Protein AF-0000000081029650 (afdb_homodimer)

Secondary structure (DSSP, 8-state):
----------S--EEGGGS------SSS-EEEEEEEEEETTEEEEEE-SHHHHHHHHHHHHHHH-TTSS-SS-S-TT----TTEEEEEEETTTTEEEEEEEEEEETTTTEEEEEETTTTEEEEEEGGGEEPPPGGGGG-----EEEE-S---SS-TTS--/----------S--EEGGGS------SSS-EEEEEEEEEETTEEEEEE-SHHHHHHHHHHHHHHH-TTSS-SS-S-TT--PPTTEEEEEE-TTT--EEEEEEEEEETTTTEEEEEETTTTEEEEEEGGGEEPPPGGGGG-----EEEE-S---SS-TTS--

Structure (mmCIF, N/CA/C/O backbone):
data_AF-0000000081029650-model_v1
#
loop_
_entity.id
_entity.type
_entity.pdbx_description
1 polymer 'Tudor domain-containing protein 1-like'
#
loop_
_atom_site.group_PDB
_atom_site.id
_atom_site.type_symbol
_atom_site.label_atom_id
_atom_site.label_alt_id
_atom_site.label_comp_id
_atom_site.label_asym_id
_atom_site.label_entity_id
_atom_site.label_seq_id
_atom_site.pdbx_PDB_ins_code
_atom_site.Cartn_x
_atom_site.Cartn_y
_atom_site.Cartn_z
_atom_site.occupancy
_atom_site.B_iso_or_equiv
_atom_site.auth_seq_id
_atom_site.auth_comp_id
_atom_site.auth_asym_id
_atom_site.auth_atom_id
_atom_site.pdbx_PDB_model_num
ATOM 1 N N . MET A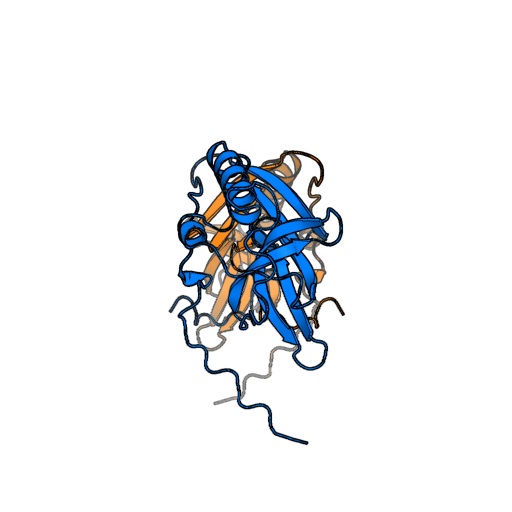 1 1 ? -1.666 12.703 43.156 1 31.84 1 MET A N 1
ATOM 2 C CA . MET A 1 1 ? -1.496 12.711 41.719 1 31.84 1 MET A CA 1
ATOM 3 C C . MET A 1 1 ? -2.848 12.734 41 1 31.84 1 MET A C 1
ATOM 5 O O . MET A 1 1 ? -3.645 11.805 41.156 1 31.84 1 MET A O 1
ATOM 9 N N . ALA A 1 2 ? -3.439 13.883 40.812 1 38.41 2 ALA A N 1
ATOM 10 C CA . ALA A 1 2 ? -4.824 14.094 40.406 1 38.41 2 ALA A CA 1
ATOM 11 C C . ALA A 1 2 ? -5.129 13.383 39.094 1 38.41 2 ALA A C 1
ATOM 13 O O . ALA A 1 2 ? -4.328 13.438 38.156 1 38.41 2 ALA A O 1
ATOM 14 N N . ALA A 1 3 ? -5.801 12.367 39 1 41.34 3 ALA A N 1
ATOM 15 C CA . ALA A 1 3 ? -6.312 11.656 37.812 1 41.34 3 ALA A CA 1
ATOM 16 C C . ALA A 1 3 ? -6.918 12.633 36.812 1 41.34 3 ALA A C 1
ATOM 18 O O . ALA A 1 3 ? -7.883 13.336 37.125 1 41.34 3 ALA A O 1
ATOM 19 N N . ALA A 1 4 ? -6.066 13.297 35.938 1 42.12 4 ALA A N 1
ATOM 20 C CA . ALA A 1 4 ? -6.617 14.25 35 1 42.12 4 ALA A CA 1
ATOM 21 C C . ALA A 1 4 ? -7.863 13.695 34.312 1 42.12 4 ALA A C 1
ATOM 23 O O . ALA A 1 4 ? -7.945 12.492 34.031 1 42.12 4 ALA A O 1
ATOM 24 N N .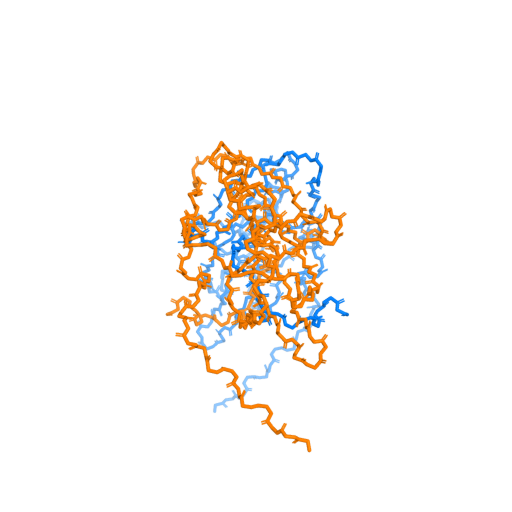 THR A 1 5 ? -9 14.125 34.562 1 44.81 5 THR A N 1
ATOM 25 C CA . THR A 1 5 ? -10.281 13.836 33.938 1 44.81 5 THR A CA 1
ATOM 26 C C . THR A 1 5 ? -10.117 13.719 32.406 1 44.81 5 THR A C 1
ATOM 28 O O . THR A 1 5 ? -9.484 14.562 31.781 1 44.81 5 THR A O 1
ATOM 31 N N . PRO A 1 6 ? -10.234 12.531 31.859 1 46.28 6 PRO A N 1
ATOM 32 C CA . PRO A 1 6 ? -10.148 12.461 30.406 1 46.28 6 PRO A CA 1
ATOM 33 C C . PRO A 1 6 ? -10.875 13.617 29.719 1 46.28 6 PRO A C 1
ATOM 35 O O . PRO A 1 6 ? -11.961 14.016 30.156 1 46.28 6 PRO A O 1
ATOM 38 N N . ALA A 1 7 ? -10.195 14.625 29.172 1 49.78 7 ALA A N 1
ATOM 39 C CA . ALA A 1 7 ? -10.836 15.75 28.484 1 49.78 7 ALA A CA 1
ATOM 40 C C . ALA A 1 7 ? -12.016 15.273 27.641 1 49.78 7 ALA A C 1
ATOM 42 O O . ALA A 1 7 ? -11.953 14.211 27.016 1 49.78 7 ALA A O 1
ATOM 43 N N . VAL A 1 8 ? -13.203 15.508 28.109 1 51.88 8 VAL A N 1
ATOM 44 C CA . VAL A 1 8 ? -14.461 15.297 27.406 1 51.88 8 VAL A CA 1
ATOM 45 C C . VAL A 1 8 ? -14.375 15.914 26 1 51.88 8 VAL A C 1
ATOM 47 O O . VAL A 1 8 ? -13.938 17.062 25.859 1 51.88 8 VAL A O 1
ATOM 50 N N . ARG A 1 9 ? -14.312 15.031 24.953 1 59.22 9 ARG A N 1
ATOM 51 C CA . ARG A 1 9 ? -14.359 15.484 23.562 1 59.22 9 ARG A CA 1
ATOM 52 C C . ARG A 1 9 ? -15.625 16.281 23.297 1 59.22 9 ARG A C 1
ATOM 54 O O . ARG A 1 9 ? -16.734 15.75 23.344 1 59.22 9 ARG A O 1
ATOM 61 N N . ASN A 1 10 ? -15.781 17.484 23.547 1 53.88 10 ASN A N 1
ATOM 62 C CA . ASN A 1 10 ? -17.016 18.234 23.359 1 53.88 10 ASN A CA 1
ATOM 63 C C . ASN A 1 10 ? -17.391 18.328 21.891 1 53.88 10 ASN A C 1
ATOM 65 O O . ASN A 1 10 ? -18.562 18.516 21.547 1 53.88 10 ASN A O 1
ATOM 69 N N . ILE A 1 11 ? -16.453 18.422 20.906 1 59.16 11 ILE A N 1
ATOM 70 C CA . ILE A 1 11 ? -16.844 18.672 19.516 1 59.16 11 ILE A CA 1
ATOM 71 C C . ILE A 1 11 ? -16.375 17.531 18.625 1 59.16 11 ILE A C 1
ATOM 73 O O . ILE A 1 11 ? -15.227 17.094 18.734 1 59.16 11 ILE A O 1
ATOM 77 N N . PRO A 1 12 ? -17.375 17 17.891 1 67.81 12 PRO A N 1
ATOM 78 C CA . PRO A 1 12 ? -16.984 15.906 17 1 67.81 12 PRO A CA 1
ATOM 79 C C . PRO A 1 12 ? -15.852 16.281 16.062 1 67.81 12 PRO A C 1
ATOM 81 O O . PRO A 1 12 ? -15.859 17.375 15.477 1 67.81 12 PRO A O 1
ATOM 84 N N . GLY A 1 13 ? -14.773 15.781 16.141 1 85.25 13 GLY A N 1
ATOM 85 C CA . GLY A 1 13 ? -13.625 16.016 15.281 1 85.25 13 GLY A CA 1
ATOM 86 C C . GLY A 1 13 ? -13.758 15.359 13.922 1 85.25 13 GLY A C 1
ATOM 87 O O . GLY A 1 13 ? -14.812 14.82 13.586 1 85.25 13 GLY A O 1
ATOM 88 N N . ILE A 1 14 ? -12.945 15.75 12.953 1 93.38 14 ILE A N 1
ATOM 89 C CA . ILE A 1 14 ? -12.844 15.117 11.648 1 93.38 14 ILE A CA 1
ATOM 90 C C . ILE A 1 14 ? -11.984 13.859 11.75 1 93.38 14 ILE A C 1
ATOM 92 O O . ILE A 1 14 ? -10.906 13.883 12.359 1 93.38 14 ILE A O 1
ATOM 96 N N . SER A 1 15 ? -12.508 12.758 11.312 1 93.19 15 SER A N 1
ATOM 97 C CA . SER A 1 15 ? -11.734 11.523 11.266 1 93.19 15 SER A CA 1
ATOM 98 C C . SER A 1 15 ? -11.469 11.094 9.828 1 93.19 15 SER A C 1
ATOM 100 O O . SER A 1 15 ? -11.992 11.695 8.891 1 93.19 15 SER A O 1
ATOM 102 N N . LEU A 1 16 ? -10.688 10.07 9.625 1 93.38 16 LEU A N 1
ATOM 103 C CA . LEU A 1 16 ? -10.32 9.562 8.305 1 93.38 16 LEU A CA 1
ATOM 104 C C . LEU A 1 16 ? -11.562 9.172 7.512 1 93.38 16 LEU A C 1
ATOM 106 O O . LEU A 1 16 ? -11.617 9.367 6.297 1 93.38 16 LEU A O 1
ATOM 110 N N . ASP A 1 17 ? -12.555 8.688 8.203 1 91.75 17 ASP A N 1
ATOM 111 C CA . ASP A 1 17 ? -13.766 8.203 7.551 1 91.75 17 ASP A CA 1
ATOM 112 C C . ASP A 1 17 ? -14.594 9.359 6.988 1 91.75 17 ASP A C 1
ATOM 114 O O . ASP A 1 17 ? -15.477 9.156 6.16 1 91.75 17 ASP A O 1
ATOM 118 N N . ASP A 1 18 ? -14.266 10.57 7.43 1 94.88 18 ASP A N 1
ATOM 119 C CA . ASP A 1 18 ? -15.008 11.75 7 1 94.88 18 ASP A CA 1
ATOM 120 C C . ASP A 1 18 ? -14.406 12.344 5.723 1 94.88 18 ASP A C 1
ATOM 122 O O . ASP A 1 18 ? -15.008 13.227 5.105 1 94.88 18 ASP A O 1
ATOM 126 N N . LEU A 1 19 ? -13.281 11.922 5.336 1 95.75 19 LEU A N 1
ATOM 127 C CA . LEU A 1 19 ? -12.562 12.547 4.23 1 95.75 19 LEU A CA 1
ATOM 128 C C . LEU A 1 19 ? -13.094 12.055 2.889 1 95.75 19 LEU A C 1
ATOM 130 O O . LEU A 1 19 ? -13.688 10.977 2.811 1 95.75 19 LEU A O 1
ATOM 134 N N . GLY A 1 20 ? -12.812 12.805 1.903 1 93.06 20 GLY A N 1
ATOM 135 C CA . GLY A 1 20 ? -13.211 12.438 0.554 1 93.06 20 GLY A CA 1
ATOM 136 C C . GLY A 1 20 ? -12.406 11.281 -0.011 1 93.06 20 GLY A C 1
ATOM 137 O O . GLY A 1 20 ? -11.5 10.766 0.649 1 93.06 20 GLY A O 1
ATOM 138 N N . LEU A 1 21 ? -12.828 10.891 -1.183 1 91.44 21 LEU A N 1
ATOM 139 C CA . LEU A 1 21 ? -12.164 9.797 -1.886 1 91.44 21 LEU A CA 1
ATOM 140 C C . LEU A 1 21 ? -11.492 10.297 -3.158 1 91.44 21 LEU A C 1
ATOM 142 O O . LEU A 1 21 ? -12.031 11.156 -3.855 1 91.44 21 LEU A O 1
ATOM 146 N N . GLN A 1 22 ? -10.375 9.805 -3.371 1 92.56 22 GLN A N 1
ATOM 147 C CA . GLN A 1 22 ? -9.68 10.156 -4.602 1 92.56 22 GLN A CA 1
ATOM 148 C C . GLN A 1 22 ? -10.031 9.195 -5.73 1 92.56 22 GLN A C 1
ATOM 150 O O . GLN A 1 22 ? -10.031 7.98 -5.539 1 92.56 22 GLN A O 1
ATOM 155 N N . PHE A 1 23 ? -10.281 9.773 -6.855 1 91.44 23 PHE A N 1
ATOM 156 C CA . PHE A 1 23 ? -10.492 8.953 -8.047 1 91.44 23 PHE A CA 1
ATOM 157 C C . PHE A 1 23 ? -9.195 8.273 -8.469 1 91.44 23 PHE A C 1
ATOM 159 O O . PHE A 1 23 ? -8.141 8.906 -8.508 1 91.44 23 PHE A O 1
ATOM 166 N N . VAL A 1 24 ? -9.281 6.945 -8.758 1 91.88 24 VAL A N 1
ATOM 167 C CA . VAL A 1 24 ? -8.148 6.176 -9.266 1 91.88 24 VAL A CA 1
ATOM 168 C C . VAL A 1 24 ? -8.5 5.57 -10.617 1 91.88 24 VAL A C 1
ATOM 170 O O . VAL A 1 24 ? -9.391 4.723 -10.719 1 91.88 24 VAL A O 1
ATOM 173 N N . PRO A 1 25 ? -7.73 5.969 -11.648 1 90.62 25 PRO A N 1
ATOM 174 C CA . PRO A 1 25 ? -8 5.336 -12.938 1 90.62 25 PRO A CA 1
ATOM 175 C C . PRO A 1 25 ? -7.66 3.846 -12.945 1 90.62 25 PRO A C 1
ATOM 177 O O . PRO A 1 25 ? -6.586 3.451 -12.484 1 90.62 25 PRO A O 1
ATOM 180 N N . HIS A 1 26 ? -8.57 3.002 -13.422 1 87.38 26 HIS A N 1
ATOM 181 C CA . HIS A 1 26 ? -8.352 1.562 -13.352 1 87.38 26 HIS A CA 1
ATOM 182 C C . HIS A 1 26 ? -8.008 0.992 -14.727 1 87.38 26 HIS A C 1
ATOM 184 O O . HIS A 1 26 ? -7.566 -0.154 -14.836 1 87.38 26 HIS A O 1
ATOM 190 N N . ARG A 1 27 ? -8.156 1.681 -15.812 1 86.94 27 ARG A N 1
ATOM 191 C CA . ARG A 1 27 ? -7.965 1.116 -17.141 1 86.94 27 ARG A CA 1
ATOM 192 C C . ARG A 1 27 ? -6.898 1.884 -17.922 1 86.94 27 ARG A C 1
ATOM 194 O O . ARG A 1 27 ? -6.871 1.846 -19.156 1 86.94 27 ARG A O 1
ATOM 201 N N . GLU A 1 28 ? -6.203 2.709 -17.188 1 92.69 28 GLU A N 1
ATOM 202 C CA . GLU A 1 28 ? -5.133 3.455 -17.844 1 92.69 28 GLU A CA 1
ATOM 203 C C . GLU A 1 28 ? -3.918 3.59 -16.938 1 92.69 28 GLU A C 1
ATOM 205 O O . GLU A 1 28 ? -4.016 3.379 -15.719 1 92.69 28 GLU A O 1
ATOM 210 N N . ALA 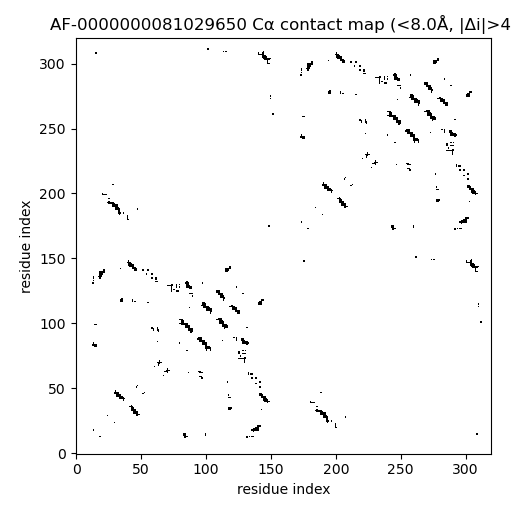A 1 29 ? -2.82 3.885 -17.641 1 95.19 29 ALA A N 1
ATOM 211 C CA . ALA A 1 29 ? -1.586 4.105 -16.891 1 95.19 29 ALA A CA 1
ATOM 212 C C . ALA A 1 29 ? -1.695 5.344 -16 1 95.19 29 ALA A C 1
ATOM 214 O O . ALA A 1 29 ? -2.254 6.359 -16.422 1 95.19 29 ALA A O 1
ATOM 215 N N . ILE A 1 30 ? -1.261 5.207 -14.844 1 94.75 30 ILE A N 1
ATOM 216 C CA . ILE A 1 30 ? -1.242 6.297 -13.867 1 94.75 30 ILE A CA 1
ATOM 217 C C . ILE A 1 30 ? 0.198 6.73 -13.609 1 94.75 30 ILE A C 1
ATOM 219 O O . ILE A 1 30 ? 1.08 5.895 -13.406 1 94.75 30 ILE A O 1
ATOM 223 N N . GLN A 1 31 ? 0.37 8.016 -13.672 1 96.44 31 GLN A N 1
ATOM 224 C CA . GLN A 1 31 ? 1.674 8.539 -13.289 1 96.44 31 GLN A CA 1
ATOM 225 C C . GLN A 1 31 ? 1.733 8.805 -11.781 1 96.44 31 GLN A C 1
ATOM 227 O O . GLN A 1 31 ? 0.832 9.43 -11.219 1 96.44 31 GLN A O 1
ATOM 232 N N . CYS A 1 32 ? 2.785 8.305 -11.172 1 96.75 32 CYS A N 1
ATOM 233 C CA . CYS A 1 32 ? 2.957 8.5 -9.742 1 96.75 32 CYS A CA 1
ATOM 234 C C . CYS A 1 32 ? 4.383 8.93 -9.414 1 96.75 32 CYS A C 1
ATOM 236 O O . CYS A 1 32 ? 5.285 8.773 -10.234 1 96.75 32 CYS A O 1
ATOM 238 N N . MET A 1 33 ? 4.523 9.445 -8.227 1 96.25 33 MET A N 1
ATOM 239 C CA . MET A 1 33 ? 5.836 9.75 -7.66 1 96.25 33 MET A CA 1
ATOM 240 C C . MET A 1 33 ? 5.977 9.172 -6.258 1 96.25 33 MET A C 1
ATOM 242 O O . MET A 1 33 ? 5.023 9.18 -5.477 1 96.25 33 MET A O 1
ATOM 246 N N . VAL A 1 34 ? 7.254 8.68 -5.996 1 95.25 34 VAL A N 1
ATOM 247 C CA . VAL A 1 34 ? 7.539 8.25 -4.629 1 95.25 34 VAL A CA 1
ATOM 248 C C . VAL A 1 34 ? 7.695 9.477 -3.729 1 95.25 34 VAL A C 1
ATOM 250 O O . VAL A 1 34 ? 8.523 10.352 -3.998 1 95.25 34 VAL A O 1
ATOM 253 N N . THR A 1 35 ? 6.91 9.617 -2.68 1 94.62 35 THR A N 1
ATOM 254 C CA . THR A 1 35 ? 6.984 10.742 -1.754 1 94.62 35 THR A CA 1
ATOM 255 C C . THR A 1 35 ? 7.852 10.391 -0.546 1 94.62 35 THR A C 1
ATOM 257 O O . THR A 1 35 ? 8.492 11.266 0.04 1 94.62 35 THR A O 1
ATOM 260 N N . GLU A 1 36 ? 7.82 9.141 -0.123 1 92.75 36 GLU A N 1
ATOM 261 C CA . GLU A 1 36 ? 8.625 8.625 0.981 1 92.75 36 GLU A CA 1
ATOM 262 C C . GLU A 1 36 ? 9.133 7.219 0.683 1 92.75 36 GLU A C 1
ATOM 264 O O . GLU A 1 36 ? 8.336 6.312 0.413 1 92.75 36 GLU A O 1
ATOM 269 N N . TRP A 1 37 ? 10.453 7.148 0.704 1 91.06 37 TRP A N 1
ATOM 270 C CA . TRP A 1 37 ? 11.109 5.875 0.436 1 91.06 37 TRP A CA 1
ATOM 271 C C . TRP A 1 37 ? 11.555 5.207 1.733 1 91.06 37 TRP A C 1
ATOM 273 O O . TRP A 1 37 ? 12.258 5.816 2.541 1 91.06 37 TRP A O 1
ATOM 283 N N . GLN A 1 38 ? 11.125 4.039 2.01 1 90.12 38 GLN A N 1
ATOM 284 C CA . GLN A 1 38 ? 11.625 3.244 3.129 1 90.12 38 GLN A CA 1
ATOM 285 C C . GLN A 1 38 ? 12.492 2.084 2.639 1 90.12 38 GLN A C 1
ATOM 287 O O . GLN A 1 38 ? 13.688 2.039 2.912 1 90.12 38 GLN A O 1
ATOM 292 N N . ASN A 1 39 ? 11.945 1.163 1.862 1 88.06 39 ASN A N 1
ATOM 293 C CA . ASN A 1 39 ? 12.594 0.048 1.182 1 88.06 39 ASN A CA 1
ATOM 294 C C . ASN A 1 39 ? 11.781 -0.429 -0.017 1 88.06 39 ASN A C 1
ATOM 296 O O . ASN A 1 39 ? 10.672 0.061 -0.256 1 88.06 39 ASN A O 1
ATOM 300 N N . PRO A 1 40 ? 12.242 -1.295 -0.765 1 85.56 40 PRO A N 1
ATOM 301 C CA . PRO A 1 40 ? 11.555 -1.708 -1.987 1 85.56 40 PRO A CA 1
ATOM 302 C C . PRO A 1 40 ? 10.18 -2.312 -1.712 1 85.56 40 PRO A C 1
ATOM 304 O O . PRO A 1 40 ? 9.32 -2.332 -2.598 1 85.56 40 PRO A O 1
ATOM 307 N N . GLY A 1 41 ? 9.984 -2.756 -0.569 1 86.5 41 GLY A N 1
ATOM 308 C CA . GLY A 1 41 ? 8.719 -3.391 -0.234 1 86.5 41 GLY A CA 1
ATOM 309 C C . GLY A 1 41 ? 7.742 -2.449 0.44 1 86.5 41 GLY A C 1
ATOM 310 O O . GLY A 1 41 ? 6.555 -2.76 0.558 1 86.5 41 GLY A O 1
ATOM 311 N N . HIS A 1 42 ? 8.32 -1.288 0.867 1 88.94 42 HIS A N 1
ATOM 312 C CA . HIS A 1 42 ? 7.527 -0.321 1.614 1 88.94 42 HIS A CA 1
ATOM 313 C C . HIS A 1 42 ? 7.871 1.107 1.209 1 88.94 42 HIS A C 1
ATOM 315 O O . HIS A 1 42 ? 8.977 1.586 1.483 1 88.94 42 HIS A O 1
ATOM 321 N N . PHE A 1 43 ? 6.945 1.751 0.533 1 92.81 43 PHE A N 1
ATOM 322 C CA . PHE A 1 43 ? 7.145 3.131 0.103 1 92.81 43 PHE A CA 1
ATOM 323 C C . PHE A 1 43 ? 5.809 3.826 -0.124 1 92.81 43 PHE A C 1
ATOM 325 O O . PHE A 1 43 ? 4.754 3.195 -0.048 1 92.81 43 PHE A O 1
ATOM 332 N N . TYR A 1 44 ? 5.863 5.117 -0.276 1 94.38 44 TYR A N 1
ATOM 333 C CA . TYR A 1 44 ? 4.652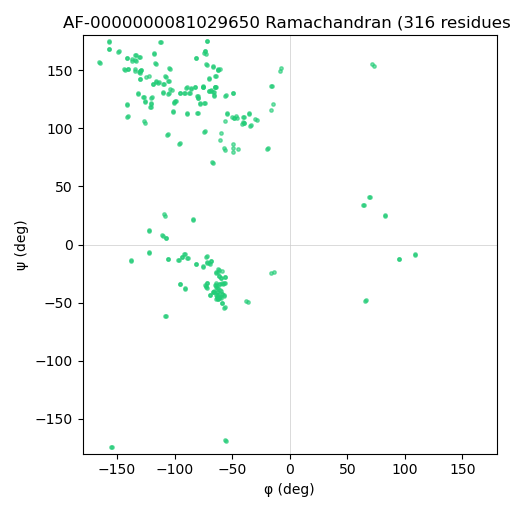 5.91 -0.464 1 94.38 44 TYR A CA 1
ATOM 334 C C . TYR A 1 44 ? 4.645 6.574 -1.835 1 94.38 44 TYR A C 1
ATOM 336 O O . TYR A 1 44 ? 5.68 7.055 -2.305 1 94.38 44 TYR A O 1
ATOM 344 N N . VAL A 1 45 ? 3.453 6.559 -2.395 1 95.44 45 VAL A N 1
ATOM 345 C CA . VAL A 1 45 ? 3.348 7.109 -3.74 1 95.44 45 VAL A CA 1
ATOM 346 C C . VAL A 1 45 ? 2.207 8.125 -3.799 1 95.44 45 VAL A C 1
ATOM 348 O O . VAL A 1 45 ? 1.23 8.008 -3.053 1 95.44 45 VAL A O 1
ATOM 351 N N . GLN A 1 46 ? 2.379 9.086 -4.676 1 96 46 GLN A N 1
ATOM 352 C CA . GLN A 1 46 ? 1.39 10.117 -4.949 1 96 46 GLN A CA 1
ATOM 353 C C . GLN A 1 46 ? 1.082 10.203 -6.441 1 96 46 GLN A C 1
ATOM 355 O O . GLN A 1 46 ? 1.996 10.242 -7.27 1 96 46 GLN A O 1
ATOM 360 N N . GLN A 1 47 ? -0.206 10.125 -6.754 1 95.75 47 GLN A N 1
ATOM 361 C CA . GLN A 1 47 ? -0.605 10.281 -8.148 1 95.75 47 GLN A CA 1
ATOM 362 C C . GLN A 1 47 ? -0.29 11.688 -8.656 1 95.75 47 GLN A C 1
ATOM 364 O O . GLN A 1 47 ? -0.557 12.672 -7.969 1 95.75 47 GLN A O 1
ATOM 369 N N . LEU A 1 48 ? 0.269 11.711 -9.859 1 95.81 48 LEU A N 1
ATOM 370 C CA . LEU A 1 48 ? 0.558 12.992 -10.492 1 95.81 48 LEU A CA 1
ATOM 371 C C . LEU A 1 48 ? -0.568 13.398 -11.438 1 95.81 48 LEU A C 1
ATOM 373 O O . LEU A 1 48 ? -0.532 13.078 -12.633 1 95.81 48 LEU A O 1
ATOM 377 N N . THR A 1 49 ? -1.539 14.039 -10.977 1 94.31 49 THR A N 1
ATOM 378 C CA . THR A 1 49 ? -2.664 14.547 -11.75 1 94.31 49 THR A CA 1
ATOM 379 C C . THR A 1 49 ? -2.928 16.016 -11.422 1 94.31 49 THR A C 1
ATOM 381 O O . THR A 1 49 ? -2.459 16.516 -10.406 1 94.31 49 THR A O 1
ATOM 384 N N . SER A 1 50 ? -3.629 16.625 -12.32 1 95 50 SER A N 1
ATOM 385 C CA . SER A 1 50 ? -4.031 18 -12.047 1 95 50 SER A CA 1
ATOM 386 C C . SER A 1 50 ? -4.918 18.078 -10.805 1 95 50 SER A C 1
ATOM 388 O O . SER A 1 50 ? -4.848 19.062 -10.055 1 95 50 SER A O 1
ATOM 390 N N . GLY A 1 51 ? -5.711 17.078 -10.594 1 94.62 51 GLY A N 1
ATOM 391 C CA . GLY A 1 51 ? -6.555 17.016 -9.406 1 94.62 51 GLY A CA 1
ATOM 392 C C . GLY A 1 51 ? -5.762 16.953 -8.117 1 94.62 51 GLY A C 1
ATOM 393 O O . GLY A 1 51 ? -6.066 17.656 -7.156 1 94.62 51 GLY A O 1
ATOM 394 N N . THR A 1 52 ? -4.785 16.141 -8.141 1 95.88 52 THR A N 1
ATOM 395 C CA . THR A 1 52 ? -3.922 16.031 -6.973 1 95.88 52 THR A CA 1
ATOM 396 C C . THR A 1 52 ? -3.209 17.344 -6.688 1 95.88 52 THR A C 1
ATOM 398 O O . THR A 1 52 ? -3.178 17.797 -5.543 1 95.88 52 THR A O 1
ATOM 401 N N . GLU A 1 53 ? -2.654 17.938 -7.711 1 96.25 53 GLU A N 1
ATOM 402 C CA . GLU A 1 53 ? -1.941 19.203 -7.562 1 96.25 53 GLU A CA 1
ATOM 403 C C . GLU A 1 53 ? -2.85 20.281 -6.988 1 96.25 53 GLU A C 1
ATOM 405 O O . GLU A 1 53 ? -2.461 21 -6.066 1 96.25 53 GLU A O 1
ATOM 410 N N . THR A 1 54 ? -3.977 20.422 -7.57 1 97 54 THR A N 1
ATOM 411 C CA . THR A 1 54 ? -4.945 21.422 -7.113 1 97 54 THR A CA 1
ATOM 412 C C . THR A 1 54 ? -5.355 21.156 -5.668 1 97 54 THR A C 1
ATOM 414 O O . THR A 1 54 ? -5.418 22.078 -4.855 1 97 54 THR A O 1
ATOM 417 N N . GLY A 1 55 ? -5.652 19.891 -5.324 1 96.94 55 GLY A N 1
ATOM 418 C CA . GLY A 1 55 ? -6.027 19.516 -3.971 1 96.94 55 GLY A CA 1
ATOM 419 C C . GLY A 1 55 ? -4.965 19.859 -2.941 1 96.94 55 GLY A C 1
ATOM 420 O O . GLY A 1 55 ? -5.273 20.391 -1.879 1 96.94 55 GLY A O 1
ATOM 421 N N . LEU A 1 56 ? -3.744 19.594 -3.301 1 96.56 56 LEU A N 1
ATOM 422 C CA . LEU A 1 56 ? -2.637 19.875 -2.395 1 96.56 56 LEU A CA 1
ATOM 423 C C . LEU A 1 56 ? -2.48 21.375 -2.178 1 96.56 56 LEU A C 1
ATOM 425 O O . LEU A 1 56 ? -2.213 21.828 -1.059 1 96.56 56 LEU A O 1
ATOM 429 N N . ARG A 1 57 ? -2.623 22.125 -3.189 1 95.75 57 ARG A N 1
ATOM 430 C CA . ARG A 1 57 ? -2.561 23.578 -3.08 1 95.75 57 ARG A CA 1
ATOM 431 C C . ARG A 1 57 ? -3.666 24.109 -2.174 1 95.75 57 ARG A C 1
ATOM 433 O O . ARG A 1 57 ? -3.42 24.969 -1.321 1 95.75 57 ARG A O 1
ATOM 440 N N . GLU A 1 58 ? -4.793 23.625 -2.383 1 95.44 58 GLU A N 1
ATOM 441 C CA . GLU A 1 58 ? -5.922 24.047 -1.556 1 95.44 58 GLU A CA 1
ATOM 442 C C . GLU A 1 58 ? -5.703 23.672 -0.093 1 95.44 58 GLU A C 1
ATOM 444 O O . GLU A 1 58 ? -5.992 24.453 0.807 1 95.44 58 GLU A O 1
ATOM 449 N N . LEU A 1 59 ? -5.195 22.516 0.164 1 95.81 59 LEU A N 1
ATOM 450 C CA . LEU A 1 59 ? -4.922 22.062 1.525 1 95.81 59 LEU A CA 1
ATOM 451 C C . LEU A 1 59 ? -3.891 22.969 2.199 1 95.81 59 LEU A C 1
ATOM 453 O O . LEU A 1 59 ? -4.043 23.328 3.367 1 95.81 59 LEU A O 1
ATOM 457 N N . LEU A 1 60 ? -2.852 23.234 1.467 1 94.31 60 LEU A N 1
ATOM 458 C CA . LEU A 1 60 ? -1.827 24.125 2.014 1 94.31 60 LEU A CA 1
ATOM 459 C C . LEU A 1 60 ? -2.426 25.469 2.41 1 94.31 60 LEU A C 1
ATOM 461 O O . LEU A 1 60 ? -2.133 25.984 3.49 1 94.31 60 LEU A O 1
ATOM 465 N N . ALA A 1 61 ? -3.223 25.953 1.578 1 92.62 61 ALA A N 1
ATOM 466 C CA . ALA A 1 61 ? -3.887 27.219 1.854 1 92.62 61 ALA A CA 1
ATOM 467 C C . ALA A 1 61 ? -4.781 27.109 3.088 1 92.62 61 ALA A C 1
ATOM 469 O O . ALA A 1 61 ? -4.82 28.031 3.912 1 92.62 61 ALA A O 1
ATOM 470 N N . LEU A 1 62 ? -5.527 26.047 3.207 1 91.81 62 LEU A N 1
ATOM 471 C CA . LEU A 1 62 ? -6.406 25.812 4.352 1 91.81 62 LEU A CA 1
ATOM 472 C C . LEU A 1 62 ? -5.605 25.766 5.645 1 91.81 62 LEU A C 1
ATOM 474 O O . LEU A 1 62 ? -6.035 26.297 6.672 1 91.81 62 LEU A O 1
ATOM 478 N N . CYS A 1 63 ? -4.449 25.141 5.578 1 92.44 63 CYS A N 1
ATOM 479 C CA . CYS A 1 63 ? -3.619 24.969 6.77 1 92.44 63 CYS A CA 1
ATOM 480 C C . CYS A 1 63 ? -2.973 26.297 7.168 1 92.44 63 CYS A C 1
ATOM 482 O O . CYS A 1 63 ? -2.752 26.547 8.352 1 92.44 63 CYS A O 1
ATOM 484 N N . GLN A 1 64 ? -2.625 27.062 6.191 1 84.06 64 GLN A N 1
ATOM 485 C CA . GLN A 1 64 ? -1.949 28.328 6.473 1 84.06 64 GLN A CA 1
ATOM 486 C C . GLN A 1 64 ? -2.928 29.359 7 1 84.06 64 GLN A C 1
ATOM 488 O O . GLN A 1 64 ? -2.539 30.266 7.742 1 84.06 64 GLN A O 1
ATOM 493 N N . GLY A 1 65 ? -4.426 29.219 6.809 1 70.88 65 GLY A N 1
ATOM 494 C CA . GLY A 1 65 ? -5.445 30.141 7.281 1 70.88 65 GLY A CA 1
ATOM 495 C C . GLY A 1 65 ? -5.465 31.453 6.523 1 70.88 65 GLY A C 1
ATOM 496 O O . GLY A 1 65 ? -4.633 31.688 5.645 1 70.88 65 GLY A O 1
ATOM 497 N N . PRO A 1 66 ? -6.758 32.281 6.469 1 55.94 66 PRO A N 1
ATOM 498 C CA . PRO A 1 66 ? -6.98 33.531 5.742 1 55.94 66 PRO A CA 1
ATOM 499 C C . PRO A 1 66 ? -5.766 34.438 5.77 1 55.94 66 PRO A C 1
ATOM 501 O O . PRO A 1 66 ? -5.574 35.25 4.855 1 55.94 66 PRO A O 1
ATOM 504 N N . ASP A 1 67 ? -5.141 34.719 6.848 1 48.12 67 ASP A N 1
ATOM 505 C CA . ASP A 1 67 ? -4.066 35.719 6.785 1 48.12 67 ASP A CA 1
ATOM 506 C C . ASP A 1 67 ? -2.758 35.062 6.332 1 48.12 67 ASP A C 1
ATOM 508 O O . ASP A 1 67 ? -1.693 35.688 6.43 1 48.12 67 ASP A O 1
ATOM 512 N N . GLY A 1 68 ? -3.061 33.844 5.652 1 49.59 68 GLY A N 1
ATOM 513 C CA . GLY A 1 68 ? -1.854 33.219 5.148 1 49.59 68 GLY A CA 1
ATOM 514 C C . GLY A 1 68 ? -0.921 32.75 6.25 1 49.59 68 GLY A C 1
ATOM 515 O O . GLY A 1 68 ? 0.084 32.094 5.98 1 49.59 68 GLY A O 1
ATOM 516 N N . VAL A 1 69 ? -0.713 33.75 7.219 1 42.19 69 VAL A N 1
ATOM 517 C CA . VAL A 1 69 ? -0.019 33.5 8.477 1 42.19 69 VAL A CA 1
ATOM 518 C C . VAL A 1 69 ? -0.7 32.375 9.227 1 42.19 69 VAL A C 1
ATOM 520 O O . VAL A 1 69 ? -1.841 32 8.93 1 42.19 69 VAL A O 1
ATOM 523 N N . GLY A 1 70 ? -0.406 32.094 10.547 1 42.31 70 GLY A N 1
ATOM 524 C CA . GLY A 1 70 ? -0.707 31.125 11.594 1 42.31 70 GLY A CA 1
ATOM 525 C C . GLY A 1 70 ? -2.191 30.859 11.758 1 42.31 70 GLY A C 1
ATOM 526 O O . GLY A 1 70 ? -3.004 31.781 11.641 1 42.31 70 GLY A O 1
ATOM 527 N N . GLY A 1 71 ? -2.857 29.953 10.828 1 43.53 71 GLY A N 1
ATOM 528 C CA . GLY A 1 71 ? -4.145 29.547 11.375 1 43.53 71 GLY A CA 1
ATOM 529 C C . GLY A 1 71 ? -4.352 30.016 12.805 1 43.53 71 GLY A C 1
ATOM 530 O O . GLY A 1 71 ? -3.424 30.5 13.445 1 43.53 71 GLY A O 1
ATOM 531 N N . PRO A 1 72 ? -5.703 30.219 13.133 1 44.66 72 PRO A N 1
ATOM 532 C CA . PRO A 1 72 ? -5.699 30.531 14.562 1 44.66 72 PRO A CA 1
ATOM 533 C C . PRO A 1 72 ? -4.543 29.859 15.305 1 44.66 72 PRO A C 1
ATOM 535 O O . PRO A 1 72 ? -4.129 28.766 14.945 1 44.66 72 PRO A O 1
ATOM 538 N N . PRO A 1 73 ? -3.549 30.703 15.703 1 48.12 73 PRO A N 1
ATOM 539 C CA . PRO A 1 73 ? -2.559 30.078 16.594 1 48.12 73 PRO A CA 1
ATOM 540 C C . PRO A 1 73 ? -3.039 28.766 17.188 1 48.12 73 PRO A C 1
ATOM 542 O O . PRO A 1 73 ? -4.246 28.516 17.25 1 48.12 73 PRO A O 1
ATOM 545 N N . ALA A 1 74 ? -2.068 27.797 17.156 1 53.34 74 ALA A N 1
ATOM 546 C CA . ALA A 1 74 ? -2.387 26.734 18.109 1 53.34 74 ALA A CA 1
ATOM 547 C C . ALA A 1 74 ? -3.387 27.203 19.156 1 53.34 74 ALA A C 1
ATOM 549 O O . ALA A 1 74 ? -3.229 28.281 19.719 1 53.34 74 ALA A O 1
ATOM 550 N N . ARG A 1 75 ? -4.824 27.156 18.75 1 56.78 75 ARG A N 1
ATOM 551 C CA . ARG A 1 75 ? -5.777 27.516 19.797 1 56.78 75 ARG A CA 1
ATOM 552 C C . ARG A 1 75 ? -5.281 27.062 21.172 1 56.78 75 ARG A C 1
ATOM 554 O O . ARG A 1 75 ? -5.039 25.875 21.391 1 56.78 75 ARG A O 1
ATOM 561 N N . PRO A 1 76 ? -4.789 27.953 21.906 1 63.12 76 PRO A N 1
ATOM 562 C CA . PRO A 1 76 ? -4.504 27.578 23.281 1 63.12 76 PRO A CA 1
ATOM 563 C C . PRO A 1 76 ? -5.535 26.594 23.844 1 63.12 76 PRO A C 1
ATOM 565 O O . PRO A 1 76 ? -6.738 26.781 23.641 1 63.12 76 PRO A O 1
ATOM 568 N N . GLY A 1 77 ? -5.059 25.375 24.078 1 75.5 77 GLY A N 1
ATOM 569 C CA . GLY A 1 77 ? -5.906 24.406 24.766 1 75.5 77 GLY A CA 1
ATOM 570 C C . GLY A 1 77 ? -6.398 23.297 23.875 1 75.5 77 GLY A C 1
ATOM 571 O O . GLY A 1 77 ? -7.031 22.344 24.328 1 75.5 77 GLY A O 1
ATOM 572 N N . TYR A 1 78 ? -6.109 23.484 22.469 1 84.56 78 TYR A N 1
ATOM 573 C CA . TYR A 1 78 ? -6.562 22.375 21.625 1 84.56 78 TYR A CA 1
ATOM 574 C C . TYR A 1 78 ? -5.797 21.109 21.938 1 84.56 78 TYR A C 1
ATOM 576 O O . TYR A 1 78 ? -4.562 21.109 21.969 1 84.56 78 TYR A O 1
ATOM 584 N N . ARG A 1 79 ? -6.566 20.047 22.172 1 88.06 79 ARG A N 1
ATOM 585 C CA . ARG A 1 79 ? -6.004 18.719 22.406 1 88.06 79 ARG A CA 1
ATOM 586 C C . ARG A 1 79 ? -6.617 17.688 21.469 1 88.06 79 ARG A C 1
ATOM 588 O O . ARG A 1 79 ? -7.766 17.281 21.641 1 88.06 79 ARG A O 1
ATOM 595 N N . PRO A 1 80 ? -5.812 17.344 20.562 1 90.56 80 PRO A N 1
ATOM 596 C CA . PRO A 1 80 ? -6.352 16.375 19.609 1 90.56 80 PRO A CA 1
ATOM 597 C C . PRO A 1 80 ? -6.48 14.977 20.219 1 90.56 80 PRO A C 1
ATOM 599 O O . PRO A 1 80 ? -5.805 14.656 21.203 1 90.56 80 PRO A O 1
ATOM 602 N N . TRP A 1 81 ? -7.387 14.234 19.641 1 92.31 81 TRP A N 1
ATOM 603 C CA . TRP A 1 81 ? -7.566 12.836 20.031 1 92.31 81 TRP A CA 1
ATOM 604 C C . TRP A 1 81 ? -6.984 11.906 18.969 1 92.31 81 TRP A C 1
ATOM 606 O O . TRP A 1 81 ? -6.895 12.266 17.797 1 92.31 81 TRP A O 1
ATOM 616 N N . LYS A 1 82 ? -6.566 10.734 19.484 1 93 82 LYS A N 1
ATOM 617 C CA . LYS A 1 82 ? -6.141 9.703 18.547 1 93 82 LYS A CA 1
ATOM 618 C C . LYS A 1 82 ? -7.18 9.5 17.438 1 93 82 LYS A C 1
ATOM 620 O O . LYS A 1 82 ? -8.375 9.383 17.719 1 93 82 LYS A O 1
ATOM 625 N N . GLY A 1 83 ? -6.688 9.516 16.203 1 92.94 83 GLY A N 1
ATOM 626 C CA . GLY A 1 83 ? -7.586 9.297 15.086 1 92.94 83 GLY A CA 1
ATOM 627 C C . GLY A 1 83 ? -8.109 10.586 14.477 1 92.94 83 GLY A C 1
ATOM 628 O O . GLY A 1 83 ? -8.672 10.586 13.383 1 92.94 83 GLY A O 1
ATOM 629 N N . ASP A 1 84 ? -7.922 11.719 15.141 1 94 84 ASP A N 1
ATOM 630 C CA . ASP A 1 84 ? -8.375 13.008 14.617 1 94 84 ASP A CA 1
ATOM 631 C C . ASP A 1 84 ? -7.535 13.438 13.414 1 94 84 ASP A C 1
ATOM 633 O O . ASP A 1 84 ? -6.32 13.234 13.398 1 94 84 ASP A O 1
ATOM 637 N N . VAL A 1 85 ? -8.234 14.023 12.508 1 95.94 85 VAL A N 1
ATOM 638 C CA . VAL A 1 85 ? -7.551 14.797 11.477 1 95.94 85 VAL A CA 1
ATOM 639 C C . VAL A 1 85 ? -7.418 16.25 11.922 1 95.94 85 VAL A C 1
ATOM 641 O O . VAL A 1 85 ? -8.383 16.844 12.398 1 95.94 85 VAL A O 1
ATOM 644 N N . CYS A 1 86 ? -6.254 16.781 11.828 1 94.94 86 CYS A N 1
ATOM 645 C CA . CYS A 1 86 ? -6.004 18.156 12.211 1 94.94 86 CYS A CA 1
ATOM 646 C C . CYS A 1 86 ? -4.797 18.719 11.461 1 94.94 86 CYS A C 1
ATOM 648 O O . CYS A 1 86 ? -4.379 18.156 10.445 1 94.94 86 CYS A O 1
ATOM 650 N N . ALA A 1 87 ? -4.434 19.906 11.828 1 95.06 87 ALA A N 1
ATOM 651 C CA . ALA A 1 87 ? -3.242 20.516 11.227 1 95.06 87 ALA A CA 1
ATOM 652 C C . ALA A 1 87 ? -2.07 20.5 12.195 1 95.06 87 ALA A C 1
ATOM 654 O O . ALA A 1 87 ? -2.256 20.688 13.406 1 95.06 87 ALA A O 1
ATOM 655 N N . ALA A 1 88 ? -0.883 20.234 11.688 1 95.25 88 ALA A N 1
ATOM 656 C CA . ALA A 1 88 ? 0.32 20.234 12.516 1 95.25 88 ALA A CA 1
ATOM 657 C C . ALA A 1 88 ? 1.499 20.859 11.773 1 95.25 88 ALA A C 1
ATOM 659 O O . ALA A 1 88 ? 1.584 20.766 10.547 1 95.25 88 ALA A O 1
ATOM 660 N N . LEU A 1 89 ? 2.314 21.406 12.57 1 95.12 89 LEU A N 1
ATOM 661 C CA . LEU A 1 89 ? 3.521 22.031 12.039 1 95.12 89 LEU A CA 1
ATOM 662 C C . LEU A 1 89 ? 4.59 20.984 11.75 1 95.12 89 LEU A C 1
ATOM 664 O O . LEU A 1 89 ? 4.891 20.141 12.594 1 95.12 89 LEU A O 1
ATOM 668 N N . PHE A 1 90 ? 5.082 21.031 10.547 1 96.25 90 PHE A N 1
ATOM 669 C CA . PHE A 1 90 ? 6.199 20.156 10.203 1 96.25 90 PHE A CA 1
ATOM 670 C C . PHE A 1 90 ? 7.527 20.797 10.586 1 96.25 90 PHE A C 1
ATOM 672 O O . PHE A 1 90 ? 7.785 21.953 10.234 1 96.25 90 PHE A O 1
ATOM 679 N N . SER A 1 91 ? 8.359 20.031 11.195 1 95.5 91 SER A N 1
ATOM 680 C CA . SER A 1 91 ? 9.539 20.594 11.828 1 95.5 91 SER A CA 1
ATOM 681 C C . SER A 1 91 ? 10.562 21.062 10.797 1 95.5 91 SER A C 1
ATOM 683 O O . SER A 1 91 ? 11.266 22.047 11.016 1 95.5 91 SER A O 1
ATOM 685 N N . GLN A 1 92 ? 10.633 20.375 9.695 1 94.06 92 GLN A N 1
ATOM 686 C CA . GLN A 1 92 ? 11.703 20.609 8.734 1 94.06 92 GLN A CA 1
ATOM 687 C C . GLN A 1 92 ? 11.508 21.938 8 1 94.06 92 GLN A C 1
ATOM 689 O O . GLN A 1 92 ? 12.484 22.641 7.707 1 94.06 92 GLN A O 1
ATOM 694 N N . ASP A 1 93 ? 10.273 22.281 7.703 1 93.81 93 ASP A N 1
ATOM 695 C CA . ASP A 1 93 ? 10.078 23.469 6.887 1 93.81 93 ASP A CA 1
ATOM 696 C C . ASP A 1 93 ? 9.195 24.484 7.613 1 93.81 93 ASP A C 1
ATOM 698 O O . ASP A 1 93 ? 8.984 25.594 7.117 1 93.81 93 ASP A O 1
ATOM 702 N N . GLN A 1 94 ? 8.664 24.109 8.727 1 93.69 94 GLN A N 1
ATOM 703 C CA . GLN A 1 94 ? 7.848 24.984 9.57 1 93.69 94 GLN A CA 1
ATOM 704 C C . GLN A 1 94 ? 6.57 25.406 8.852 1 93.69 94 GLN A C 1
ATOM 706 O O . GLN A 1 94 ? 6.16 26.562 8.93 1 93.69 94 GLN A O 1
ATOM 711 N N . VAL A 1 95 ? 6.094 24.5 8.07 1 93.38 95 VAL A N 1
ATOM 712 C CA . VAL A 1 95 ? 4.816 24.688 7.387 1 93.38 95 VAL A CA 1
ATOM 713 C C . VAL A 1 95 ? 3.762 23.781 8.008 1 93.38 95 VAL A C 1
ATOM 715 O O . VAL A 1 95 ? 4.078 22.672 8.477 1 93.38 95 VAL A O 1
ATOM 718 N N . TRP A 1 96 ? 2.537 24.266 8.07 1 94.31 96 TRP A N 1
ATOM 719 C CA . TRP A 1 96 ? 1.425 23.484 8.602 1 94.31 96 TRP A CA 1
ATOM 720 C C . TRP A 1 96 ? 0.862 22.531 7.547 1 94.31 96 TRP A C 1
ATOM 722 O O . TRP A 1 96 ? 0.662 22.938 6.395 1 94.31 96 TRP A O 1
ATOM 732 N N . TYR A 1 97 ? 0.607 21.281 7.977 1 96.25 97 TYR A N 1
ATOM 733 C CA . TYR A 1 97 ? 0.059 20.281 7.078 1 96.25 97 TYR A CA 1
ATOM 734 C C . TYR A 1 97 ? -1.086 19.516 7.738 1 96.25 97 TYR A C 1
ATOM 736 O O . TYR A 1 97 ? -1.203 19.5 8.969 1 96.25 97 TYR A O 1
ATOM 744 N N . ARG A 1 98 ? -1.872 18.953 6.918 1 96.31 98 ARG A N 1
ATOM 745 C CA . ARG A 1 98 ? -2.91 18.047 7.398 1 96.31 98 ARG A CA 1
ATOM 746 C C . ARG A 1 98 ? -2.305 16.75 7.926 1 96.31 98 ARG A C 1
ATOM 748 O O . ARG A 1 98 ? -1.449 16.141 7.273 1 96.31 98 ARG A O 1
ATOM 755 N N . VAL A 1 99 ? -2.723 16.344 9.086 1 96.81 99 VAL A N 1
ATOM 756 C CA . VAL A 1 99 ? -2.193 15.141 9.711 1 96.81 99 VAL A CA 1
ATOM 757 C C . VAL A 1 99 ? -3.334 14.328 10.328 1 96.81 99 VAL A C 1
ATOM 759 O O . VAL A 1 99 ? -4.438 14.852 10.516 1 96.81 99 VAL A O 1
ATOM 762 N N . VAL A 1 100 ? -3.094 13.117 10.508 1 96.62 100 VAL A N 1
ATOM 763 C CA . VAL A 1 100 ? -3.918 12.297 11.391 1 96.62 100 VAL A CA 1
ATOM 764 C C . VAL A 1 100 ? -3.137 11.953 12.656 1 96.62 100 VAL A C 1
ATOM 766 O O . VAL A 1 100 ? -1.943 11.648 12.594 1 96.62 100 VAL A O 1
ATOM 769 N N . VAL A 1 101 ? -3.799 12.016 13.758 1 95.75 101 VAL A N 1
ATOM 770 C CA . VAL A 1 101 ? -3.193 11.727 15.055 1 95.75 101 VAL A CA 1
ATOM 771 C C . VAL A 1 101 ? -3.127 10.211 15.266 1 95.75 101 VAL A C 1
ATOM 773 O O . VAL A 1 101 ? -4.16 9.555 15.43 1 95.75 101 VAL A O 1
ATOM 776 N N . SER A 1 102 ? -1.938 9.664 15.297 1 94.44 102 SER A N 1
ATOM 777 C CA . SER A 1 102 ? -1.788 8.227 15.477 1 94.44 102 SER A CA 1
ATOM 778 C C . SER A 1 102 ? -1.669 7.855 16.953 1 94.44 102 SER A C 1
ATOM 780 O O . SER A 1 102 ? -2.09 6.77 17.359 1 94.44 102 SER A O 1
ATOM 782 N N . GLU A 1 103 ? -0.997 8.656 17.688 1 95.06 103 GLU A N 1
ATOM 783 C CA . GLU A 1 103 ? -0.841 8.5 19.125 1 95.06 103 GLU A CA 1
ATOM 784 C C . GLU A 1 103 ? -0.842 9.852 19.828 1 95.06 103 GLU A C 1
ATOM 786 O O . GLU A 1 103 ? -0.463 10.867 19.25 1 95.06 103 GLU A O 1
ATOM 791 N N . VAL A 1 104 ? -1.327 9.773 21.078 1 95.25 104 VAL A N 1
ATOM 792 C CA . VAL A 1 104 ? -1.274 10.953 21.938 1 95.25 104 VAL A CA 1
ATOM 793 C C . VAL A 1 104 ? -0.455 10.633 23.188 1 95.25 104 VAL A C 1
ATOM 795 O O . VAL A 1 104 ? -0.719 9.648 23.875 1 95.25 104 VAL A O 1
ATOM 798 N N . ASP A 1 105 ? 0.541 11.391 23.359 1 96.25 105 ASP A N 1
ATOM 799 C CA . ASP A 1 105 ? 1.345 11.289 24.562 1 96.25 105 ASP A CA 1
ATOM 800 C C . ASP A 1 105 ? 1.093 12.477 25.5 1 96.25 105 ASP A C 1
ATOM 802 O O . ASP A 1 105 ? 1.763 13.508 25.391 1 96.25 105 ASP A O 1
ATOM 806 N N . GLU A 1 106 ? 0.209 12.305 26.422 1 93.25 106 GLU A N 1
ATOM 807 C CA . GLU A 1 106 ? -0.181 13.375 27.344 1 93.25 106 GLU A CA 1
ATOM 808 C C . GLU A 1 106 ? 0.979 13.781 28.25 1 93.25 106 GLU A C 1
ATOM 810 O O . GLU A 1 106 ? 1.173 14.969 28.516 1 93.25 106 GLU A O 1
ATOM 815 N N . ALA A 1 107 ? 1.686 12.758 28.688 1 95.56 107 ALA A N 1
ATOM 816 C CA . ALA A 1 107 ? 2.789 13 29.625 1 95.56 107 ALA A CA 1
ATOM 817 C C . ALA A 1 107 ? 3.867 13.867 28.969 1 95.56 107 ALA A C 1
ATOM 819 O O . ALA A 1 107 ? 4.41 14.773 29.609 1 95.56 107 ALA A O 1
ATOM 820 N N . ARG A 1 108 ? 4.148 13.664 27.656 1 95.94 108 ARG A N 1
ATOM 821 C CA . ARG A 1 108 ? 5.188 14.391 26.938 1 95.94 108 ARG A CA 1
ATOM 822 C C . ARG A 1 108 ? 4.613 15.617 26.234 1 95.94 108 ARG A C 1
ATOM 824 O O . ARG A 1 108 ? 5.363 16.453 25.734 1 95.94 108 ARG A O 1
ATOM 831 N N . GLY A 1 109 ? 3.301 15.711 26.188 1 94.25 109 GLY A N 1
ATOM 832 C CA . GLY A 1 109 ? 2.645 16.859 25.578 1 94.25 109 GLY A CA 1
ATOM 833 C C . GLY A 1 109 ? 2.807 16.891 24.062 1 94.25 109 GLY A C 1
ATOM 834 O O . GLY A 1 109 ? 3.105 17.953 23.5 1 94.25 109 GLY A O 1
ATOM 835 N N . CYS A 1 110 ? 2.688 15.703 23.484 1 97.25 110 CYS A N 1
ATOM 836 C CA . CYS A 1 110 ? 2.859 15.68 22.047 1 97.25 110 CYS A CA 1
ATOM 837 C C . CYS A 1 110 ? 2.01 14.586 21.406 1 97.25 110 CYS A C 1
ATOM 839 O O . CYS A 1 110 ? 1.415 13.766 22.125 1 97.25 110 CYS A O 1
ATOM 841 N N . ILE A 1 111 ? 1.901 14.672 20.141 1 96.75 111 ILE A N 1
ATOM 842 C CA . ILE A 1 111 ? 1.257 13.617 19.375 1 96.75 111 ILE A CA 1
ATOM 843 C C . ILE A 1 111 ? 2.27 12.984 18.422 1 96.75 111 ILE A C 1
ATOM 845 O O . ILE A 1 111 ? 3.285 13.602 18.078 1 96.75 111 ILE A O 1
ATOM 849 N N . LEU A 1 112 ? 2.018 11.742 18.031 1 96.88 112 LEU A N 1
ATOM 850 C CA . LEU A 1 112 ? 2.607 11.188 16.812 1 96.88 112 LEU A CA 1
ATOM 851 C C . LEU A 1 112 ? 1.719 11.453 15.609 1 96.88 112 LEU A C 1
ATOM 853 O O . LEU A 1 112 ? 0.609 10.922 15.516 1 96.88 112 LEU A O 1
ATOM 857 N N . ALA A 1 113 ? 2.215 12.258 14.734 1 96.81 113 ALA A N 1
ATOM 858 C CA . ALA A 1 113 ? 1.424 12.734 13.602 1 96.81 113 ALA A CA 1
ATOM 859 C C . ALA A 1 113 ? 1.818 12.008 12.312 1 96.81 113 ALA A C 1
ATOM 861 O O . ALA A 1 113 ? 3.008 11.859 12.023 1 96.81 113 ALA A O 1
ATOM 862 N N . TYR A 1 114 ? 0.858 11.586 11.609 1 96 114 TYR A N 1
ATOM 863 C CA . TYR A 1 114 ? 1.041 11.102 10.242 1 96 114 TYR A CA 1
ATOM 864 C C . TYR A 1 114 ? 0.631 12.164 9.227 1 96 114 TYR A C 1
ATOM 866 O O . TYR A 1 114 ? -0.535 12.562 9.172 1 96 114 TYR A O 1
ATOM 874 N N . PHE A 1 115 ? 1.59 12.641 8.508 1 96 115 PHE A N 1
ATOM 875 C CA . PHE A 1 115 ? 1.32 13.633 7.473 1 96 115 PHE A CA 1
ATOM 876 C C . PHE A 1 115 ? 0.635 12.992 6.273 1 96 115 PHE A C 1
ATOM 878 O O . PHE A 1 115 ? 1.302 12.461 5.383 1 96 115 PHE A O 1
ATOM 885 N N . LEU A 1 116 ? -0.61 13.117 6.262 1 95.25 116 LEU A N 1
ATOM 886 C CA . LEU A 1 116 ? -1.581 12.328 5.516 1 95.25 116 LEU A CA 1
ATOM 887 C C . LEU A 1 116 ? -1.356 12.461 4.012 1 95.25 116 LEU A C 1
ATOM 889 O O . LEU A 1 116 ? -1.609 11.523 3.254 1 95.25 116 LEU A O 1
ATOM 893 N N . ASP A 1 117 ? -0.811 13.539 3.527 1 96.19 117 ASP A N 1
ATOM 894 C CA . ASP A 1 117 ? -0.738 13.805 2.094 1 96.19 117 ASP A CA 1
ATOM 895 C C . ASP A 1 117 ? 0.689 13.641 1.576 1 96.19 117 ASP A C 1
ATOM 897 O O . ASP A 1 117 ? 0.941 13.789 0.379 1 96.19 117 ASP A O 1
ATOM 901 N N . TYR A 1 118 ? 1.557 13.156 2.551 1 93.75 118 TYR A N 1
ATOM 902 C CA . TYR A 1 118 ? 2.957 13.086 2.148 1 93.75 118 TYR A CA 1
ATOM 903 C C . TYR A 1 118 ? 3.604 11.797 2.629 1 93.75 118 TYR A C 1
ATOM 905 O O . TYR A 1 118 ? 4.715 11.461 2.215 1 93.75 118 TYR A O 1
ATOM 913 N N . GLY A 1 119 ? 3.023 11.102 3.486 1 92.81 119 GLY A N 1
ATOM 914 C CA . GLY A 1 119 ? 3.465 9.773 3.883 1 92.81 119 GLY A CA 1
ATOM 915 C C . GLY A 1 119 ? 4.57 9.797 4.922 1 92.81 119 GLY A C 1
ATOM 916 O O . GLY A 1 119 ? 5.363 8.859 5.012 1 92.81 119 GLY A O 1
ATOM 917 N N . SER A 1 120 ? 4.672 10.805 5.688 1 92.31 120 SER A N 1
ATOM 918 C CA . SER A 1 120 ? 5.711 10.922 6.707 1 92.31 120 SER A CA 1
ATOM 919 C C . SER A 1 120 ? 5.105 11.008 8.102 1 92.31 120 SER A C 1
ATOM 921 O O . SER A 1 120 ? 3.908 11.266 8.25 1 92.31 120 SER A O 1
ATOM 923 N N . TRP A 1 121 ? 6.039 10.758 9.039 1 92.69 121 TRP A N 1
ATOM 924 C CA . TRP A 1 121 ? 5.648 10.789 10.445 1 92.69 121 TRP A CA 1
ATOM 925 C C . TRP A 1 121 ? 6.602 11.664 11.258 1 92.69 121 TRP A C 1
ATOM 927 O O . TRP A 1 121 ? 7.805 11.695 10.992 1 92.69 121 TRP A O 1
ATOM 937 N N . GLU A 1 122 ? 5.988 12.25 12.25 1 96.31 122 GLU A N 1
ATOM 938 C CA . GLU A 1 122 ? 6.848 12.875 13.258 1 96.31 122 GLU A CA 1
ATOM 939 C C . GLU A 1 122 ? 6.066 13.195 14.523 1 96.31 122 GLU A C 1
ATOM 941 O O . GLU A 1 122 ? 4.836 13.25 14.508 1 96.31 122 GLU A O 1
ATOM 946 N N . GLU A 1 123 ? 6.832 13.289 15.625 1 97.75 123 GLU A N 1
ATOM 947 C CA . GLU A 1 123 ? 6.246 13.805 16.859 1 97.75 123 GLU A CA 1
ATOM 948 C C . GLU A 1 123 ? 6.066 15.312 16.797 1 97.75 123 GLU A C 1
ATOM 950 O O . GLU A 1 123 ? 6.969 16.031 16.375 1 97.75 123 GLU A O 1
ATOM 955 N N . VAL A 1 124 ? 4.934 15.773 17.219 1 97.25 124 VAL A N 1
ATOM 956 C CA . VAL A 1 124 ? 4.621 17.203 17.188 1 97.25 124 VAL A CA 1
ATOM 957 C C . VAL A 1 124 ? 4.07 17.641 18.547 1 97.25 124 VAL A C 1
ATOM 959 O O . VAL A 1 124 ? 3.145 17.031 19.078 1 97.25 124 VAL A O 1
ATOM 962 N N . ALA A 1 125 ? 4.598 18.672 19.078 1 96.25 125 ALA A N 1
ATOM 963 C CA . ALA A 1 125 ? 4.133 19.219 20.344 1 96.25 125 ALA A CA 1
ATOM 964 C C . ALA A 1 125 ? 2.719 19.781 20.219 1 96.25 125 ALA A C 1
ATOM 966 O O . ALA A 1 125 ? 2.322 20.25 19.156 1 96.25 125 ALA A O 1
ATOM 967 N N . PHE A 1 126 ? 1.959 19.797 21.328 1 94 126 PHE A N 1
ATOM 968 C CA . PHE A 1 126 ? 0.581 20.266 21.359 1 94 126 PHE A CA 1
ATOM 969 C C . PHE A 1 126 ? 0.492 21.703 20.844 1 94 126 PHE A C 1
ATOM 971 O O . PHE A 1 126 ? -0.504 22.094 20.234 1 94 126 PHE A O 1
ATOM 978 N N . GLU A 1 127 ? 1.52 22.484 21.094 1 91.31 127 GLU A N 1
ATOM 979 C CA . GLU A 1 127 ? 1.522 23.875 20.703 1 91.31 127 GLU A CA 1
ATOM 980 C C . GLU A 1 127 ? 1.609 24.031 19.188 1 91.31 127 GLU A C 1
ATOM 982 O O . GLU A 1 127 ? 1.354 25.109 18.641 1 91.31 127 GLU A O 1
ATOM 987 N N . ASN A 1 128 ? 1.994 22.953 18.594 1 93.12 128 ASN A N 1
ATOM 988 C CA . ASN A 1 128 ? 2.174 22.984 17.141 1 93.12 128 ASN A CA 1
ATOM 989 C C . ASN A 1 128 ? 1.086 22.188 16.422 1 93.12 128 ASN A C 1
ATOM 991 O O . ASN A 1 128 ? 1.317 21.656 15.344 1 93.12 128 ASN A O 1
ATOM 995 N N . VAL A 1 129 ? -0.037 22.078 17.047 1 93.31 129 VAL A N 1
ATOM 996 C CA . VAL A 1 129 ? -1.211 21.422 16.469 1 93.31 129 VAL A CA 1
ATOM 997 C C . VAL A 1 129 ? -2.395 22.391 16.5 1 93.31 129 VAL A C 1
ATOM 999 O O . VAL A 1 129 ? -2.57 23.141 17.453 1 93.31 129 VAL A O 1
ATOM 1002 N N . ARG A 1 130 ? -3.258 22.328 15.453 1 90.88 130 ARG A N 1
ATOM 1003 C CA . ARG A 1 130 ? -4.438 23.172 15.328 1 90.88 130 ARG A CA 1
ATOM 1004 C C . ARG A 1 130 ? -5.66 22.359 14.922 1 90.88 130 ARG A C 1
ATOM 1006 O O . ARG A 1 130 ? -5.535 21.344 14.234 1 90.88 130 ARG A O 1
ATOM 1013 N N . PRO A 1 131 ? -6.809 22.875 15.367 1 90.81 131 PRO A N 1
ATOM 1014 C CA . PRO A 1 131 ? -8.031 22.203 14.906 1 90.81 131 PRO A CA 1
ATOM 1015 C C . PRO A 1 131 ? -8.195 22.266 13.391 1 90.81 131 PRO A C 1
ATOM 1017 O O . PRO A 1 131 ? -7.738 23.219 12.75 1 90.81 131 PRO A O 1
ATOM 1020 N N . PRO A 1 132 ? -8.812 21.312 12.883 1 90.81 132 PRO A N 1
ATOM 1021 C CA . PRO A 1 132 ? -8.984 21.25 11.43 1 90.81 132 PRO A CA 1
ATOM 1022 C C . PRO A 1 132 ? -10.039 22.234 10.922 1 90.81 132 PRO A C 1
ATOM 1024 O O . PRO A 1 132 ? -11.102 22.391 11.539 1 90.81 132 PRO A O 1
ATOM 1027 N N . PRO A 1 133 ? -9.742 22.938 9.844 1 89.88 133 PRO A N 1
ATOM 1028 C CA . PRO A 1 133 ? -10.875 23.531 9.141 1 89.88 133 PRO A CA 1
ATOM 1029 C C . PRO A 1 133 ? -11.852 22.484 8.602 1 89.88 133 PRO A C 1
ATOM 1031 O O . PRO A 1 133 ? -11.445 21.375 8.25 1 89.88 133 PRO A O 1
ATOM 1034 N N . GLU A 1 134 ? -13.125 22.797 8.5 1 91.75 134 GLU A N 1
ATOM 1035 C CA . GLU A 1 134 ? -14.164 21.906 7.996 1 91.75 134 GLU A CA 1
ATOM 1036 C C . GLU A 1 134 ? -13.875 21.469 6.562 1 91.75 134 GLU A C 1
ATOM 1038 O O . GLU A 1 134 ? -14.195 20.344 6.172 1 91.75 134 GLU A O 1
ATOM 1043 N N . ALA A 1 135 ? -13.227 22.25 5.844 1 93.81 135 ALA A N 1
ATOM 1044 C CA . ALA A 1 135 ? -12.977 22.031 4.422 1 93.81 135 ALA A CA 1
ATOM 1045 C C . ALA A 1 135 ? -12.039 20.844 4.207 1 93.81 135 ALA A C 1
ATOM 1047 O O . ALA A 1 135 ? -11.922 20.328 3.09 1 93.81 135 ALA A O 1
ATOM 1048 N N . PHE A 1 136 ? -11.359 20.375 5.297 1 95.12 136 PHE A N 1
ATOM 1049 C CA . PHE A 1 136 ? -10.547 19.172 5.195 1 95.12 136 PHE A CA 1
ATOM 1050 C C . PHE A 1 136 ? -11.383 18 4.703 1 95.12 136 PHE A C 1
ATOM 1052 O O . PHE A 1 136 ? -10.875 17.109 4.016 1 95.12 136 PHE A O 1
ATOM 1059 N N . ARG A 1 137 ? -12.641 18.047 4.992 1 95.25 137 ARG A N 1
ATOM 1060 C CA . ARG A 1 137 ? -13.555 16.953 4.672 1 95.25 137 ARG A CA 1
ATOM 1061 C C . ARG A 1 137 ? -13.656 16.766 3.164 1 95.25 137 ARG A C 1
ATOM 1063 O O . ARG A 1 137 ? -13.961 15.656 2.699 1 95.25 137 ARG A O 1
ATOM 1070 N N . LYS A 1 138 ? -13.398 17.734 2.436 1 95.44 138 LYS A N 1
ATOM 1071 C CA . LYS A 1 138 ? -13.594 17.672 0.989 1 95.44 138 LYS A CA 1
ATOM 1072 C C . LYS A 1 138 ? -12.414 16.984 0.305 1 95.44 138 LYS A C 1
ATOM 1074 O O . LYS A 1 138 ? -12.508 16.594 -0.862 1 95.44 138 LYS A O 1
ATOM 1079 N N . HIS A 1 139 ? -11.352 16.906 1.036 1 96.44 139 HIS A N 1
ATOM 1080 C CA . HIS A 1 139 ? -10.133 16.422 0.406 1 96.44 139 HIS A CA 1
ATOM 1081 C C . HIS A 1 139 ? -9.82 14.992 0.826 1 96.44 139 HIS A C 1
ATOM 1083 O O . HIS A 1 139 ? -9.805 14.68 2.02 1 96.44 139 HIS A O 1
ATOM 1089 N N . PRO A 1 140 ? -9.555 14.109 -0.142 1 96.25 140 PRO A N 1
ATOM 1090 C CA . PRO A 1 140 ? -9.039 12.781 0.187 1 96.25 140 PRO A CA 1
ATOM 1091 C C . PRO A 1 140 ? -7.57 12.805 0.621 1 96.25 140 PRO A C 1
ATOM 1093 O O . PRO A 1 140 ? -6.906 13.836 0.496 1 96.25 140 PRO A O 1
ATOM 1096 N N . PRO A 1 141 ? -7.102 11.688 1.208 1 96.25 141 PRO A N 1
ATOM 1097 C CA . PRO A 1 141 ? -5.641 11.57 1.29 1 96.25 141 PRO A CA 1
ATOM 1098 C C . PRO A 1 141 ? -4.98 11.484 -0.082 1 96.25 141 PRO A C 1
ATOM 1100 O O . PRO A 1 141 ? -5.508 10.836 -0.987 1 96.25 141 PRO A O 1
ATOM 1103 N N . TYR A 1 142 ? -3.832 12.047 -0.218 1 96.25 142 TYR A N 1
ATOM 1104 C CA . TYR A 1 142 ? -3.268 12.141 -1.56 1 96.25 142 TYR A CA 1
ATOM 1105 C C . TYR A 1 142 ? -2.053 11.234 -1.704 1 96.25 142 TYR A C 1
ATOM 1107 O O . TYR A 1 142 ? -1.352 11.281 -2.719 1 96.25 142 TYR A O 1
ATOM 1115 N N . VAL A 1 143 ? -1.796 10.391 -0.672 1 95.75 143 VAL A N 1
ATOM 1116 C CA . VAL A 1 143 ? -0.698 9.438 -0.782 1 95.75 143 VAL A CA 1
ATOM 1117 C C . VAL A 1 143 ? -1.19 8.039 -0.416 1 95.75 143 VAL A C 1
ATOM 1119 O O . VAL A 1 143 ? -2.156 7.891 0.338 1 95.75 143 VAL A O 1
ATOM 1122 N N . SER A 1 144 ? -0.606 7.059 -0.996 1 94.19 144 SER A N 1
ATOM 1123 C CA . SER A 1 144 ? -0.854 5.656 -0.677 1 94.19 144 SER A CA 1
ATOM 1124 C C . SER A 1 144 ? 0.415 4.969 -0.184 1 94.19 144 SER A C 1
ATOM 1126 O O . SER A 1 144 ? 1.501 5.199 -0.719 1 94.19 144 SER A O 1
ATOM 1128 N N . HIS A 1 145 ? 0.216 4.18 0.823 1 93.25 145 HIS A N 1
ATOM 1129 C CA . HIS A 1 145 ? 1.269 3.248 1.208 1 93.25 145 HIS A CA 1
ATOM 1130 C C . HIS A 1 145 ? 1.302 2.039 0.278 1 93.25 145 HIS A C 1
ATOM 1132 O O . HIS A 1 145 ? 0.288 1.36 0.099 1 93.25 145 HIS A O 1
ATOM 1138 N N . ALA A 1 146 ? 2.43 1.851 -0.337 1 92.88 146 ALA A N 1
ATOM 1139 C CA . ALA A 1 146 ? 2.619 0.706 -1.224 1 92.88 146 ALA A CA 1
ATOM 1140 C C . ALA A 1 146 ? 3.375 -0.416 -0.518 1 92.88 146 ALA A C 1
ATOM 1142 O O . ALA A 1 146 ? 4.496 -0.214 -0.043 1 92.88 146 ALA A O 1
ATOM 1143 N N . ASP A 1 147 ? 2.75 -1.558 -0.498 1 90.62 147 ASP A N 1
ATOM 1144 C CA . ASP A 1 147 ? 3.301 -2.74 0.159 1 90.62 147 ASP A CA 1
ATOM 1145 C C . ASP A 1 147 ? 3.359 -3.924 -0.802 1 90.62 147 ASP A C 1
ATOM 1147 O O . ASP A 1 147 ? 2.33 -4.359 -1.325 1 90.62 147 ASP A O 1
ATOM 1151 N N . ARG A 1 148 ? 4.566 -4.508 -0.996 1 88 148 ARG A N 1
ATOM 1152 C CA . ARG A 1 148 ? 4.727 -5.605 -1.943 1 88 148 ARG A CA 1
ATOM 1153 C C . ARG A 1 148 ? 4.543 -6.953 -1.255 1 88 148 ARG A C 1
ATOM 1155 O O . ARG A 1 148 ? 4.48 -7.992 -1.918 1 88 148 ARG A O 1
ATOM 1162 N N . ARG A 1 149 ? 4.457 -6.906 0.018 1 80.75 149 ARG A N 1
ATOM 1163 C CA . ARG A 1 149 ? 4.191 -8.141 0.752 1 80.75 149 ARG A CA 1
ATOM 1164 C C . ARG A 1 149 ? 2.699 -8.297 1.036 1 80.75 149 ARG A C 1
ATOM 1166 O O . ARG A 1 149 ? 2.023 -7.324 1.383 1 80.75 149 ARG A O 1
ATOM 1173 N N . PRO A 1 150 ? 2.232 -9.531 0.672 1 69.94 150 PRO A N 1
ATOM 1174 C CA . PRO A 1 150 ? 0.815 -9.742 0.97 1 69.94 150 PRO A CA 1
ATOM 1175 C C . PRO A 1 150 ? 0.484 -9.531 2.445 1 69.94 150 PRO A C 1
ATOM 1177 O O . PRO A 1 150 ? 1.307 -9.828 3.316 1 69.94 150 PRO A O 1
ATOM 1180 N N . LEU A 1 151 ? -0.496 -8.703 2.738 1 60.75 151 LEU A N 1
ATOM 1181 C CA . LEU A 1 151 ? -0.998 -8.555 4.098 1 60.75 151 LEU A CA 1
ATOM 1182 C C . LEU A 1 151 ? -1.702 -9.82 4.566 1 60.75 151 LEU A C 1
ATOM 1184 O O . LEU A 1 151 ? -2.768 -10.172 4.055 1 60.75 151 LEU A O 1
ATOM 1188 N N . PHE A 1 152 ? -0.916 -10.898 4.824 1 57.19 152 PHE A N 1
ATOM 1189 C CA . PHE A 1 152 ? -1.594 -12.117 5.238 1 57.19 152 PHE A CA 1
ATOM 1190 C C . PHE A 1 152 ? -2.451 -11.867 6.473 1 57.19 152 PHE A C 1
ATOM 1192 O O . PHE A 1 152 ? -3.5 -12.492 6.645 1 57.19 152 PHE A O 1
ATOM 1199 N N . ASN A 1 153 ? -1.851 -11.328 7.5 1 47.88 153 ASN A N 1
ATOM 1200 C CA . ASN A 1 153 ? -2.523 -11.25 8.789 1 47.88 153 ASN A CA 1
ATOM 1201 C C . ASN A 1 153 ? -3.828 -10.461 8.695 1 47.88 153 ASN A C 1
ATOM 1203 O O . ASN A 1 153 ? -4.438 -10.141 9.719 1 47.88 153 ASN A O 1
ATOM 1207 N N . ARG A 1 154 ? -4.012 -9.617 7.742 1 44.56 154 ARG A N 1
ATOM 1208 C CA . ARG A 1 154 ? -5.34 -9.047 7.941 1 44.56 154 ARG A CA 1
ATOM 1209 C C . ARG A 1 154 ? -6.414 -10.125 7.883 1 44.56 154 ARG A C 1
ATOM 1211 O O . ARG A 1 154 ? -6.438 -10.938 6.953 1 44.56 154 ARG A O 1
ATOM 1218 N N . GLY A 1 155 ? -6.898 -10.828 8.828 1 36.53 155 GLY A N 1
ATOM 1219 C CA . GLY A 1 155 ? -8.102 -11.648 8.812 1 36.53 155 GLY A CA 1
ATOM 1220 C C . GLY A 1 155 ? -9.008 -11.359 7.633 1 36.53 155 GLY A C 1
ATOM 1221 O O . GLY A 1 155 ? -9.023 -10.234 7.121 1 36.53 155 GLY A O 1
ATOM 1222 N N . ALA A 1 156 ? -9.383 -12.43 6.621 1 36.44 156 ALA A N 1
ATOM 1223 C CA . ALA A 1 156 ? -10.578 -12.438 5.785 1 36.44 156 ALA A CA 1
ATOM 1224 C C . ALA A 1 156 ? -11.625 -11.453 6.312 1 36.44 156 ALA A C 1
ATOM 1226 O O . ALA A 1 156 ? -12.711 -11.328 5.738 1 36.44 156 ALA A O 1
ATOM 1227 N N . ARG A 1 157 ? -11.594 -11.148 7.555 1 31.66 157 ARG A N 1
ATOM 1228 C CA . ARG A 1 157 ? -12.711 -10.477 8.195 1 31.66 157 ARG A CA 1
ATOM 1229 C C . ARG A 1 157 ? -12.93 -9.086 7.598 1 31.66 157 ARG A C 1
ATOM 1231 O O . ARG A 1 157 ? -13.914 -8.414 7.918 1 31.66 157 ARG A O 1
ATOM 1238 N N . ALA A 1 158 ? -12.008 -8.469 7.215 1 31.84 158 ALA A N 1
ATOM 1239 C CA . ALA A 1 158 ? -12.523 -7.141 6.906 1 31.84 158 ALA A CA 1
ATOM 1240 C C . ALA A 1 158 ? -13.438 -7.176 5.684 1 31.84 158 ALA A C 1
ATOM 1242 O O . ALA A 1 158 ? -14.133 -6.199 5.395 1 31.84 158 ALA A O 1
ATOM 1243 N N . TYR A 1 159 ? -13.102 -7.871 4.633 1 28.33 159 TYR A N 1
ATOM 1244 C CA . TYR A 1 159 ? -14.094 -7.77 3.566 1 28.33 159 TYR A CA 1
ATOM 1245 C C . TYR A 1 159 ? -15.352 -8.562 3.916 1 28.33 159 TYR A C 1
ATOM 1247 O O . TYR A 1 159 ? -16.25 -8.711 3.084 1 28.33 159 TYR A O 1
ATOM 1255 N N . SER A 1 160 ? -15.43 -9.375 4.898 1 22.75 160 SER A N 1
ATOM 1256 C CA . SER A 1 160 ? -16.812 -9.773 5.148 1 22.75 160 SER A CA 1
ATOM 1257 C C . SER A 1 160 ? -17.594 -8.641 5.805 1 22.75 160 SER A C 1
ATOM 1259 O O . SER A 1 160 ? -17.031 -7.832 6.539 1 22.75 160 SER A O 1
ATOM 1261 N N . MET B 1 1 ? -10.359 -41.562 14.258 1 32.44 1 MET B N 1
ATOM 1262 C CA . MET B 1 1 ? -9.906 -40.688 13.188 1 32.44 1 MET B CA 1
ATOM 1263 C C . MET B 1 1 ? -8.406 -40.438 13.289 1 32.44 1 MET B C 1
ATOM 1265 O O . MET B 1 1 ? -7.926 -40 14.336 1 32.44 1 MET B O 1
ATOM 1269 N N . ALA B 1 2 ? -7.586 -41.156 12.586 1 39.03 2 ALA B N 1
ATOM 1270 C CA . ALA B 1 2 ? -6.129 -41.156 12.688 1 39.03 2 ALA B CA 1
ATOM 1271 C C . ALA B 1 2 ? -5.559 -39.75 12.633 1 39.03 2 ALA B C 1
ATOM 1273 O O . ALA B 1 2 ? -5.984 -38.938 11.812 1 39.03 2 ALA B O 1
ATOM 1274 N N . ALA B 1 3 ? -5.07 -39.188 13.555 1 41.72 3 ALA B N 1
ATOM 1275 C CA . ALA B 1 3 ? -4.355 -37.906 13.617 1 41.72 3 ALA B CA 1
ATOM 1276 C C . ALA B 1 3 ? -3.271 -37.844 12.547 1 41.72 3 ALA B C 1
ATOM 1278 O O . ALA B 1 3 ? -2.35 -38.656 12.531 1 41.72 3 ALA B O 1
ATOM 1279 N N . ALA B 1 4 ? -3.631 -37.406 11.273 1 43.47 4 ALA B N 1
ATOM 1280 C CA . ALA B 1 4 ? -2.656 -37.344 10.188 1 43.47 4 ALA B CA 1
ATOM 1281 C C . ALA B 1 4 ? -1.354 -36.688 10.656 1 43.47 4 ALA B C 1
ATOM 1283 O O . ALA B 1 4 ? -1.369 -35.781 11.477 1 43.47 4 ALA B O 1
ATOM 1284 N N . THR B 1 5 ? -0.271 -37.344 10.789 1 44.59 5 THR B N 1
ATOM 1285 C CA . THR B 1 5 ? 1.081 -36.906 11.086 1 44.59 5 THR B CA 1
ATOM 1286 C C . THR B 1 5 ? 1.396 -35.625 10.328 1 44.59 5 THR B C 1
ATOM 1288 O O . THR B 1 5 ? 1.144 -35.531 9.125 1 44.59 5 THR B O 1
ATOM 1291 N N . PRO B 1 6 ? 1.518 -34.5 10.984 1 46.66 6 PRO B N 1
ATOM 1292 C CA . PRO B 1 6 ? 1.889 -33.312 10.227 1 46.66 6 PRO B CA 1
ATOM 1293 C C . PRO B 1 6 ? 2.973 -33.562 9.188 1 46.66 6 PRO B C 1
ATOM 1295 O O . PRO B 1 6 ? 3.928 -34.312 9.461 1 46.66 6 PRO B O 1
ATOM 1298 N N . ALA B 1 7 ? 2.684 -33.656 7.898 1 49.41 7 ALA B N 1
ATOM 1299 C CA . ALA B 1 7 ? 3.676 -33.906 6.852 1 49.41 7 ALA B CA 1
ATOM 1300 C C . ALA B 1 7 ? 4.965 -33.125 7.141 1 49.41 7 ALA B C 1
ATOM 1302 O O . ALA B 1 7 ? 4.93 -31.984 7.598 1 49.41 7 ALA B O 1
ATOM 1303 N N . VAL B 1 8 ? 5.973 -33.812 7.594 1 51.72 8 VAL B N 1
ATOM 1304 C CA . VAL B 1 8 ? 7.336 -33.344 7.77 1 51.72 8 VAL B CA 1
ATOM 1305 C C . VAL B 1 8 ? 7.801 -32.625 6.496 1 51.72 8 VAL B C 1
ATOM 1307 O O . VAL B 1 8 ? 7.609 -33.125 5.391 1 51.72 8 VAL B O 1
ATOM 1310 N N . ARG B 1 9 ? 7.938 -31.25 6.582 1 59.12 9 ARG B N 1
ATOM 1311 C CA . ARG B 1 9 ? 8.492 -30.453 5.488 1 59.12 9 ARG B CA 1
ATOM 1312 C C . ARG B 1 9 ? 9.883 -30.953 5.105 1 59.12 9 ARG B C 1
ATOM 1314 O O . ARG B 1 9 ? 10.82 -30.844 5.891 1 59.12 9 ARG B O 1
ATOM 1321 N N . ASN B 1 10 ? 10.117 -31.906 4.387 1 54 10 ASN B N 1
ATOM 1322 C CA . ASN B 1 10 ? 11.445 -32.438 4.078 1 54 10 ASN B CA 1
ATOM 1323 C C . ASN B 1 10 ? 12.281 -31.422 3.311 1 54 10 ASN B C 1
ATOM 1325 O O . ASN B 1 10 ? 13.516 -31.453 3.363 1 54 10 ASN B O 1
ATOM 1329 N N . ILE B 1 11 ? 11.75 -30.578 2.383 1 58.97 11 ILE B N 1
ATOM 1330 C CA . ILE B 1 11 ? 12.594 -29.719 1.556 1 58.97 11 ILE B CA 1
ATOM 1331 C C . ILE B 1 11 ? 12.25 -28.25 1.804 1 58.97 11 ILE B C 1
ATOM 1333 O O . ILE B 1 11 ? 11.07 -27.891 1.838 1 58.97 11 ILE B O 1
ATOM 1337 N N . PRO B 1 12 ? 13.344 -27.5 2.119 1 67.94 12 PRO B N 1
ATOM 1338 C CA . PRO B 1 12 ? 13.094 -26.078 2.361 1 67.94 12 PRO B CA 1
ATOM 1339 C C . PRO B 1 12 ? 12.375 -25.406 1.194 1 67.94 12 PRO B C 1
ATOM 1341 O O . PRO B 1 12 ? 12.742 -25.609 0.035 1 67.94 12 PRO B O 1
ATOM 1344 N N . GLY B 1 13 ? 11.25 -25 1.292 1 85.38 13 GLY B N 1
ATOM 1345 C CA . GLY B 1 13 ? 10.484 -24.297 0.28 1 85.38 13 GLY B CA 1
ATOM 1346 C C . GLY B 1 13 ? 10.945 -22.859 0.07 1 85.38 13 GLY B C 1
ATOM 1347 O O . GLY B 1 13 ? 11.969 -22.453 0.625 1 85.38 13 GLY B O 1
ATOM 1348 N N . ILE B 1 14 ? 10.562 -22.234 -1.022 1 93.38 14 ILE B N 1
ATOM 1349 C CA . ILE B 1 14 ? 10.789 -20.812 -1.289 1 93.38 14 ILE B CA 1
ATOM 1350 C C . ILE B 1 14 ? 9.758 -19.984 -0.536 1 93.38 14 ILE B C 1
ATOM 1352 O O . ILE B 1 14 ? 8.562 -20.281 -0.566 1 93.38 14 ILE B O 1
ATOM 1356 N N . SER B 1 15 ? 10.211 -19.047 0.235 1 93.25 15 SER B N 1
ATOM 1357 C CA . SER B 1 15 ? 9.312 -18.125 0.914 1 93.25 15 SER B CA 1
ATOM 1358 C C . SER B 1 15 ? 9.461 -16.703 0.365 1 93.25 15 SER B C 1
ATOM 1360 O O . SER B 1 15 ? 10.344 -16.438 -0.454 1 93.25 15 SER B O 1
ATOM 1362 N N . LEU B 1 16 ? 8.641 -15.797 0.79 1 93.38 16 LEU B N 1
ATOM 1363 C CA . LEU B 1 16 ? 8.641 -14.406 0.325 1 93.38 16 LEU B CA 1
ATOM 1364 C C . LEU B 1 16 ? 9.992 -13.75 0.58 1 93.38 16 LEU B C 1
ATOM 1366 O O . LEU B 1 16 ? 10.453 -12.945 -0.232 1 93.38 16 LEU B O 1
ATOM 1370 N N . ASP B 1 17 ? 10.625 -14.141 1.646 1 91.88 17 ASP B N 1
ATOM 1371 C CA . ASP B 1 17 ? 11.891 -13.531 2.039 1 91.88 17 ASP B CA 1
ATOM 1372 C C . ASP B 1 17 ? 13.016 -13.945 1.098 1 91.88 17 ASP B C 1
ATOM 1374 O O . ASP B 1 17 ? 14.078 -13.32 1.079 1 91.88 17 ASP B O 1
ATOM 1378 N N . ASP B 1 18 ? 12.766 -14.992 0.319 1 94.88 18 ASP B N 1
ATOM 1379 C CA . ASP B 1 18 ? 13.781 -15.508 -0.592 1 94.88 18 ASP B CA 1
ATOM 1380 C C . ASP B 1 18 ? 13.719 -14.797 -1.943 1 94.88 18 ASP B C 1
ATOM 1382 O O . ASP B 1 18 ? 14.609 -14.969 -2.779 1 94.88 18 ASP B O 1
ATOM 1386 N N . LEU B 1 19 ? 12.719 -14.055 -2.191 1 95.75 19 LEU B N 1
ATOM 1387 C CA . LEU B 1 19 ? 12.5 -13.477 -3.512 1 95.75 19 LEU B CA 1
ATOM 1388 C C . LEU B 1 19 ? 13.344 -12.227 -3.705 1 95.75 19 LEU B C 1
ATOM 1390 O O . LEU B 1 19 ? 13.75 -11.586 -2.73 1 95.75 19 LEU B O 1
ATOM 1394 N N . GLY B 1 20 ? 13.516 -11.883 -4.926 1 93.19 20 GLY B N 1
ATOM 1395 C CA . GLY B 1 20 ? 14.258 -10.68 -5.262 1 93.19 20 GLY B CA 1
ATOM 1396 C C . GLY B 1 20 ? 13.5 -9.406 -4.941 1 93.19 20 GLY B C 1
ATOM 1397 O O . GLY B 1 20 ? 12.367 -9.453 -4.469 1 93.19 20 GLY B O 1
ATOM 1398 N N . LEU B 1 21 ? 14.211 -8.32 -5.148 1 91.56 21 LEU B N 1
ATOM 1399 C CA . LEU B 1 21 ? 13.648 -7 -4.906 1 91.56 21 LEU B CA 1
ATOM 1400 C C . LEU B 1 21 ? 13.5 -6.223 -6.215 1 91.56 21 LEU B C 1
ATOM 1402 O O . LEU B 1 21 ? 14.367 -6.305 -7.09 1 91.56 21 LEU B O 1
ATOM 1406 N N . GLN B 1 22 ? 12.453 -5.566 -6.312 1 92.62 22 GLN B N 1
ATOM 1407 C CA . GLN B 1 22 ? 12.242 -4.73 -7.492 1 92.62 22 GLN B CA 1
ATOM 1408 C C . GLN B 1 22 ? 12.781 -3.32 -7.262 1 92.62 22 GLN B C 1
ATOM 1410 O O . GLN B 1 22 ? 12.539 -2.715 -6.219 1 92.62 22 GLN B O 1
ATOM 1415 N N . PHE B 1 23 ? 13.469 -2.848 -8.242 1 91.75 23 PHE B N 1
ATOM 1416 C CA . PHE B 1 23 ? 13.914 -1.459 -8.203 1 91.75 23 PHE B CA 1
ATOM 1417 C C . PHE B 1 23 ? 12.734 -0.508 -8.336 1 91.75 23 PHE B C 1
ATOM 1419 O O . PHE B 1 23 ? 11.859 -0.704 -9.18 1 91.75 23 PHE B O 1
ATOM 1426 N N . VAL B 1 24 ? 12.68 0.515 -7.441 1 92 24 VAL B N 1
ATOM 1427 C CA . VAL B 1 24 ? 11.664 1.559 -7.488 1 92 24 VAL B CA 1
ATOM 1428 C C . VAL B 1 24 ? 12.328 2.922 -7.656 1 92 24 VAL B C 1
ATOM 1430 O O . VAL B 1 24 ? 13.055 3.379 -6.773 1 92 24 VAL B O 1
ATOM 1433 N N . PRO B 1 25 ? 12 3.59 -8.789 1 90.75 25 PRO B N 1
ATOM 1434 C CA . PRO B 1 25 ? 12.562 4.934 -8.93 1 90.75 25 PRO B CA 1
ATOM 1435 C C . PRO B 1 25 ? 12.023 5.914 -7.891 1 90.75 25 PRO B C 1
ATOM 1437 O O . PRO B 1 25 ? 10.805 5.977 -7.672 1 90.75 25 PRO B O 1
ATOM 1440 N N . HIS B 1 26 ? 12.883 6.656 -7.219 1 87.5 26 HIS B N 1
ATOM 1441 C CA . HIS B 1 26 ? 12.438 7.531 -6.141 1 87.5 26 HIS B CA 1
ATOM 1442 C C . HIS B 1 26 ? 12.469 8.992 -6.574 1 87.5 26 HIS B C 1
ATOM 1444 O O . HIS B 1 26 ? 11.906 9.859 -5.898 1 87.5 26 HIS B O 1
ATOM 1450 N N . ARG B 1 27 ? 13.062 9.375 -7.656 1 87.19 27 ARG B N 1
ATOM 1451 C CA . ARG B 1 27 ? 13.219 10.781 -8.023 1 87.19 27 ARG B CA 1
ATOM 1452 C C . ARG B 1 27 ? 12.586 11.07 -9.383 1 87.19 27 ARG B C 1
ATOM 1454 O O . ARG B 1 27 ? 12.938 12.047 -10.047 1 87.19 27 ARG B O 1
ATOM 1461 N N . GLU B 1 28 ? 11.836 10.094 -9.844 1 92.81 28 GLU B N 1
ATOM 1462 C CA . GLU B 1 28 ? 11.156 10.305 -11.117 1 92.81 28 GLU B CA 1
ATOM 1463 C C . GLU B 1 28 ? 9.75 9.711 -11.102 1 92.81 28 GLU B C 1
ATOM 1465 O O . GLU B 1 28 ? 9.43 8.891 -10.242 1 92.81 28 GLU B O 1
ATOM 1470 N N . ALA B 1 29 ? 9 10.25 -12.07 1 95.12 29 ALA B N 1
ATOM 1471 C CA . ALA B 1 29 ? 7.6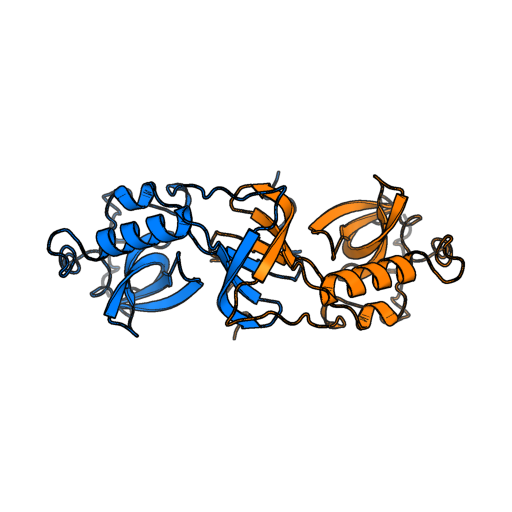37 9.734 -12.211 1 95.12 29 ALA B CA 1
ATOM 1472 C C . ALA B 1 29 ? 7.648 8.266 -12.633 1 95.12 29 ALA B C 1
ATOM 1474 O O . ALA B 1 29 ? 8.453 7.859 -13.469 1 95.12 29 ALA B O 1
ATOM 1475 N N . ILE B 1 30 ? 6.844 7.527 -12.023 1 94.81 30 ILE B N 1
ATOM 1476 C CA . ILE B 1 30 ? 6.684 6.109 -12.32 1 94.81 30 ILE B CA 1
ATOM 1477 C C . ILE B 1 30 ? 5.324 5.871 -12.977 1 94.81 30 ILE B C 1
ATOM 1479 O O . ILE B 1 30 ? 4.305 6.375 -12.508 1 94.81 30 ILE B O 1
ATOM 1483 N N . GLN B 1 31 ? 5.395 5.168 -14.055 1 96.44 31 GLN B N 1
ATOM 1484 C CA . GLN B 1 31 ? 4.137 4.75 -14.672 1 96.44 31 GLN B CA 1
ATOM 1485 C C . GLN B 1 31 ? 3.643 3.439 -14.062 1 96.44 31 GLN B C 1
ATOM 1487 O O . GLN B 1 31 ? 4.402 2.477 -13.938 1 96.44 31 GLN B O 1
ATOM 1492 N N . CYS B 1 32 ? 2.385 3.441 -13.68 1 96.75 32 CYS B N 1
ATOM 1493 C CA . CYS B 1 32 ? 1.8 2.248 -13.078 1 96.75 32 CYS B CA 1
ATOM 1494 C C . CYS B 1 32 ? 0.431 1.951 -13.68 1 96.75 32 CYS B C 1
ATOM 1496 O O . CYS B 1 32 ? -0.178 2.82 -14.312 1 96.75 32 CYS B O 1
ATOM 1498 N N . MET B 1 33 ? 0.008 0.742 -13.453 1 96.31 33 MET B N 1
ATOM 1499 C CA . MET B 1 33 ? -1.348 0.319 -13.797 1 96.31 33 MET B CA 1
ATOM 1500 C C . MET B 1 33 ? -2.016 -0.372 -12.609 1 96.31 33 MET B C 1
ATOM 1502 O O . MET B 1 33 ? -1.372 -1.129 -11.883 1 96.31 33 MET B O 1
ATOM 1506 N N . VAL B 1 34 ? -3.373 -0.071 -12.5 1 95.19 34 VAL B N 1
ATOM 1507 C CA . VAL B 1 34 ? -4.141 -0.813 -11.508 1 95.19 34 VAL B CA 1
ATOM 1508 C C . VAL B 1 34 ? -4.387 -2.238 -12 1 95.19 34 VAL B C 1
ATOM 1510 O O . VAL B 1 34 ? -4.938 -2.441 -13.086 1 95.19 34 VAL B O 1
ATOM 1513 N N . THR B 1 35 ? -3.967 -3.248 -11.273 1 94.62 35 THR B N 1
ATOM 1514 C CA . THR B 1 35 ? -4.156 -4.645 -11.656 1 94.62 35 THR B CA 1
ATOM 1515 C C . THR B 1 35 ? -5.402 -5.223 -10.992 1 94.62 35 THR B C 1
ATOM 1517 O O . THR B 1 35 ? -6.043 -6.121 -11.539 1 94.62 35 THR B O 1
ATOM 1520 N N . GLU B 1 36 ? -5.699 -4.777 -9.781 1 92.81 36 GLU B N 1
ATOM 1521 C CA . GLU B 1 36 ? -6.883 -5.188 -9.023 1 92.81 36 GLU B CA 1
ATOM 1522 C C . GLU B 1 36 ? -7.484 -4.008 -8.266 1 92.81 36 GLU B C 1
ATOM 1524 O O . GLU B 1 36 ? -6.809 -3.371 -7.457 1 92.81 36 GLU B O 1
ATOM 1529 N N . TRP B 1 37 ? -8.734 -3.773 -8.633 1 91.19 37 TRP B N 1
ATOM 1530 C CA . TRP B 1 37 ? -9.469 -2.678 -8.008 1 91.19 37 TRP B CA 1
ATOM 1531 C C . TRP B 1 37 ? -10.398 -3.197 -6.922 1 91.19 37 TRP B C 1
ATOM 1533 O O . TRP B 1 37 ? -11.219 -4.09 -7.172 1 91.19 37 TRP B O 1
ATOM 1543 N N . GLN B 1 38 ? -10.289 -2.754 -5.73 1 90.31 38 GLN B N 1
ATOM 1544 C CA . GLN B 1 38 ? -11.234 -3.045 -4.66 1 90.31 38 GLN B CA 1
ATOM 1545 C C . GLN B 1 38 ? -12.07 -1.816 -4.316 1 90.31 38 GLN B C 1
ATOM 1547 O O . GLN B 1 38 ? -13.289 -1.806 -4.527 1 90.31 38 GLN B O 1
ATOM 1552 N N . ASN B 1 39 ? -11.461 -0.724 -3.865 1 88.12 39 ASN B N 1
ATOM 1553 C CA . ASN B 1 39 ? -12.023 0.593 -3.592 1 88.12 39 ASN B CA 1
ATOM 1554 C C . ASN B 1 39 ? -10.961 1.683 -3.633 1 88.12 39 ASN B C 1
ATOM 1556 O O . ASN B 1 39 ? -9.773 1.391 -3.795 1 88.12 39 ASN B O 1
ATOM 1560 N N . PRO B 1 40 ? -11.289 2.861 -3.516 1 85.56 40 PRO B N 1
ATOM 1561 C CA . PRO B 1 40 ? -10.32 3.949 -3.66 1 85.56 40 PRO B CA 1
ATOM 1562 C C . PRO B 1 40 ? -9.211 3.902 -2.609 1 85.56 40 PRO B C 1
ATOM 1564 O O . PRO B 1 40 ? -8.133 4.465 -2.814 1 85.56 40 PRO B O 1
ATOM 1567 N N . GLY B 1 41 ? -9.469 3.27 -1.58 1 86.69 41 GLY B N 1
ATOM 1568 C CA . GLY B 1 41 ? -8.484 3.213 -0.508 1 86.69 41 GLY B CA 1
ATOM 1569 C C . GLY B 1 41 ? -7.637 1.956 -0.542 1 86.69 41 GLY B C 1
ATOM 1570 O O . GLY B 1 41 ? -6.617 1.871 0.143 1 86.69 41 GLY B O 1
ATOM 1571 N N . HIS B 1 42 ? -8.133 0.998 -1.374 1 88.94 42 HIS B N 1
ATOM 1572 C CA . HIS B 1 42 ? -7.477 -0.301 -1.445 1 88.94 42 HIS B CA 1
ATOM 1573 C C . HIS B 1 42 ? -7.445 -0.827 -2.877 1 88.94 42 HIS B C 1
ATOM 1575 O O . HIS B 1 42 ? -8.492 -1.168 -3.438 1 88.94 42 HIS B O 1
ATOM 1581 N N . PHE B 1 43 ? -6.254 -0.86 -3.459 1 92.75 43 PHE B N 1
ATOM 1582 C CA . PHE B 1 43 ? -6.09 -1.355 -4.82 1 92.75 43 PHE B CA 1
ATOM 1583 C C . PHE B 1 43 ? -4.66 -1.824 -5.055 1 92.75 43 PHE B C 1
ATOM 1585 O O . PHE B 1 43 ? -3.795 -1.654 -4.195 1 92.75 43 PHE B O 1
ATOM 1592 N N . TYR B 1 44 ? -4.457 -2.502 -6.145 1 94.38 44 TYR B N 1
ATOM 1593 C CA . TYR B 1 44 ? -3.139 -3.033 -6.473 1 94.38 44 TYR B CA 1
ATOM 1594 C C . TYR B 1 44 ? -2.594 -2.389 -7.742 1 94.38 44 TYR B C 1
ATOM 1596 O O . TYR B 1 44 ? -3.336 -2.162 -8.703 1 94.38 44 TYR B O 1
ATOM 1604 N N . VAL B 1 45 ? -1.303 -2.131 -7.672 1 95.44 45 VAL B N 1
ATOM 1605 C CA . VAL B 1 45 ? -0.692 -1.453 -8.812 1 95.44 45 VAL B CA 1
ATOM 1606 C C . VAL B 1 45 ? 0.552 -2.215 -9.258 1 95.44 45 VAL B C 1
ATOM 1608 O O . VAL B 1 45 ? 1.212 -2.871 -8.453 1 95.44 45 VAL B O 1
ATOM 1611 N N . GLN B 1 46 ? 0.818 -2.107 -10.547 1 96 46 GLN B N 1
ATOM 1612 C CA . GLN B 1 46 ? 1.992 -2.695 -11.18 1 96 46 GLN B CA 1
ATOM 1613 C C . GLN B 1 46 ? 2.771 -1.649 -11.969 1 96 46 GLN B C 1
ATOM 1615 O O . GLN B 1 46 ? 2.188 -0.892 -12.75 1 96 46 GLN B O 1
ATOM 1620 N N . GLN B 1 47 ? 4.066 -1.563 -11.664 1 95.75 47 GLN B N 1
ATOM 1621 C CA . GLN B 1 47 ? 4.91 -0.654 -12.43 1 95.75 47 GLN B CA 1
ATOM 1622 C C . GLN B 1 47 ? 5 -1.085 -13.891 1 95.75 47 GLN B C 1
ATOM 1624 O O . GLN B 1 47 ? 5.188 -2.268 -14.188 1 95.75 47 GLN B O 1
ATOM 1629 N N . LEU B 1 48 ? 4.867 -0.084 -14.758 1 95.88 48 LEU B N 1
ATOM 1630 C CA . LEU B 1 48 ? 5.004 -0.347 -16.188 1 95.88 48 LEU B CA 1
ATOM 1631 C C . LEU B 1 48 ? 6.418 -0.048 -16.672 1 95.88 48 LEU B C 1
ATOM 1633 O O . LEU B 1 48 ? 6.711 1.073 -17.094 1 95.88 48 LEU B O 1
ATOM 1637 N N . THR B 1 49 ? 7.285 -0.949 -16.578 1 94.31 49 THR B N 1
ATOM 1638 C CA . THR B 1 49 ? 8.664 -0.843 -17.047 1 94.31 49 THR B CA 1
ATOM 1639 C C . THR B 1 49 ? 9.039 -2.043 -17.906 1 94.31 49 THR B C 1
ATOM 1641 O O . THR B 1 49 ? 8.352 -3.07 -17.875 1 94.31 49 THR B O 1
ATOM 1644 N N . SER B 1 50 ? 10.07 -1.856 -18.656 1 95.06 50 SER B N 1
ATOM 1645 C CA . SER B 1 50 ? 10.578 -2.982 -19.438 1 95.06 50 SER B CA 1
ATOM 1646 C C . SER B 1 50 ? 11.016 -4.129 -18.531 1 95.06 50 SER B C 1
ATOM 1648 O O . SER B 1 50 ? 10.859 -5.301 -18.875 1 95.06 50 SER B O 1
ATOM 1650 N N . GLY B 1 51 ? 11.539 -3.803 -17.375 1 94.75 51 GLY B N 1
ATOM 1651 C CA . GLY B 1 51 ? 11.938 -4.816 -16.406 1 94.75 51 GLY B CA 1
ATOM 1652 C C . GLY B 1 51 ? 10.773 -5.637 -15.891 1 94.75 51 GLY B C 1
ATOM 1653 O O . GLY B 1 51 ? 10.859 -6.863 -15.812 1 94.75 51 GLY B O 1
ATOM 1654 N N . THR B 1 52 ? 9.734 -4.957 -15.602 1 96 52 THR B N 1
ATOM 1655 C CA . THR B 1 52 ? 8.539 -5.641 -15.133 1 96 52 THR B CA 1
ATOM 1656 C C . THR B 1 52 ? 7.984 -6.562 -16.219 1 96 52 THR B C 1
ATOM 1658 O O . THR B 1 52 ? 7.664 -7.723 -15.945 1 96 52 THR B O 1
ATOM 1661 N N . GLU B 1 53 ? 7.887 -6.062 -17.406 1 96.31 53 GLU B N 1
ATOM 1662 C CA . GLU B 1 53 ? 7.367 -6.848 -18.531 1 96.31 53 GLU B CA 1
ATOM 1663 C C . GLU B 1 53 ? 8.203 -8.102 -18.75 1 96.31 53 GLU B C 1
ATOM 1665 O O . GLU B 1 53 ? 7.656 -9.195 -18.922 1 96.31 53 GLU B O 1
ATOM 1670 N N . THR B 1 54 ? 9.477 -7.922 -18.828 1 97.06 54 THR B N 1
ATOM 1671 C CA . THR B 1 54 ? 10.391 -9.039 -19.031 1 97.06 54 THR B CA 1
ATOM 1672 C C . THR B 1 54 ? 10.266 -10.055 -17.906 1 97.06 54 THR B C 1
ATOM 1674 O O . THR B 1 54 ? 10.203 -11.258 -18.141 1 97.06 54 THR B O 1
ATOM 1677 N N . GLY B 1 55 ? 10.234 -9.578 -16.656 1 96.94 55 GLY B N 1
ATOM 1678 C CA . GLY B 1 55 ? 10.086 -10.453 -15.5 1 96.94 55 GLY B CA 1
ATOM 1679 C C . GLY B 1 55 ? 8.82 -11.281 -15.531 1 96.94 55 GLY B C 1
ATOM 1680 O O . GLY B 1 55 ? 8.852 -12.484 -15.266 1 96.94 55 GLY B O 1
ATOM 1681 N N . LEU B 1 56 ? 7.75 -10.648 -15.906 1 96.56 56 LEU B N 1
ATOM 1682 C CA . LEU B 1 56 ? 6.469 -11.344 -15.977 1 96.56 56 LEU B CA 1
ATOM 1683 C C . LEU B 1 56 ? 6.488 -12.414 -17.062 1 96.56 56 LEU B C 1
ATOM 1685 O O . LEU B 1 56 ? 5.949 -13.508 -16.875 1 96.56 56 LEU B O 1
ATOM 1689 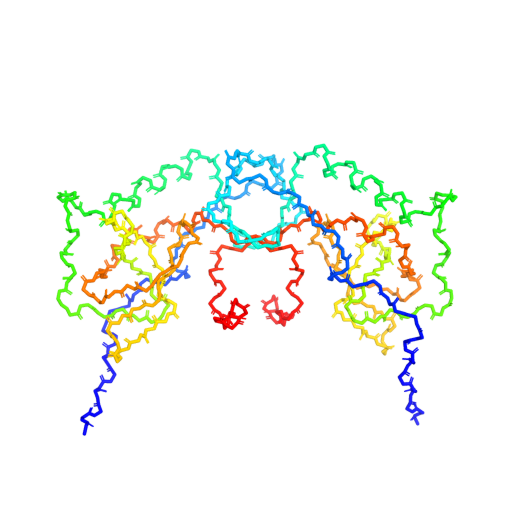N N . ARG B 1 57 ? 7.066 -12.117 -18.141 1 95.69 57 ARG B N 1
ATOM 1690 C CA . ARG B 1 57 ? 7.203 -13.086 -19.219 1 95.69 57 ARG B CA 1
ATOM 1691 C C . ARG B 1 57 ? 8.023 -14.289 -18.781 1 95.69 57 ARG B C 1
ATOM 1693 O O . ARG B 1 57 ? 7.656 -15.438 -19.031 1 95.69 57 ARG B O 1
ATOM 1700 N N . GLU B 1 58 ? 9.07 -14.016 -18.156 1 95.38 58 GLU B N 1
ATOM 1701 C CA . GLU B 1 58 ? 9.922 -15.094 -17.672 1 95.38 58 GLU B CA 1
ATOM 1702 C C . GLU B 1 58 ? 9.188 -15.945 -16.641 1 95.38 58 GLU B C 1
ATOM 1704 O O . GLU B 1 58 ? 9.305 -17.172 -16.656 1 95.38 58 GLU B O 1
ATOM 1709 N N . LEU B 1 59 ? 8.453 -15.344 -15.773 1 95.81 59 LEU B N 1
ATOM 1710 C CA . LEU B 1 59 ? 7.699 -16.078 -14.758 1 95.81 59 LEU B CA 1
ATOM 1711 C C . LEU B 1 59 ? 6.656 -16.984 -15.406 1 95.81 59 LEU B C 1
ATOM 1713 O O . LEU B 1 59 ? 6.48 -18.125 -14.992 1 95.81 59 LEU B O 1
ATOM 1717 N N . LEU B 1 60 ? 5.961 -16.422 -16.344 1 94.25 60 LEU B N 1
ATOM 1718 C CA . LEU B 1 60 ? 4.965 -17.219 -17.047 1 94.25 60 LEU B CA 1
ATOM 1719 C C . LEU B 1 60 ? 5.609 -18.453 -17.688 1 94.25 60 LEU B C 1
ATOM 1721 O O . LEU B 1 60 ? 5.074 -19.562 -17.578 1 94.25 60 LEU B O 1
ATOM 1725 N N . ALA B 1 61 ? 6.707 -18.234 -18.266 1 92.56 61 ALA B N 1
ATOM 1726 C CA . ALA B 1 61 ? 7.438 -19.344 -18.875 1 92.56 61 ALA B CA 1
ATOM 1727 C C . ALA B 1 61 ? 7.863 -20.375 -17.828 1 92.56 61 ALA B C 1
ATOM 1729 O O . ALA B 1 61 ? 7.777 -21.578 -18.062 1 92.56 61 ALA B O 1
ATOM 1730 N N . LEU B 1 62 ? 8.359 -19.922 -16.703 1 91.69 62 LEU B N 1
ATOM 1731 C CA . LEU B 1 62 ? 8.773 -20.812 -15.617 1 91.69 62 LEU B CA 1
ATOM 1732 C C . LEU B 1 62 ? 7.605 -21.641 -15.117 1 91.69 62 LEU B C 1
ATOM 1734 O O . LEU B 1 62 ? 7.762 -22.828 -14.828 1 91.69 62 LEU B O 1
ATOM 1738 N N . CYS B 1 63 ? 6.449 -21.016 -15.039 1 92.44 63 CYS B N 1
ATOM 1739 C CA . CYS B 1 63 ? 5.27 -21.703 -14.516 1 92.44 63 CYS B CA 1
ATOM 1740 C C . CYS B 1 63 ? 4.738 -22.719 -15.523 1 92.44 63 CYS B C 1
ATOM 1742 O O . CYS B 1 63 ? 4.195 -23.75 -15.133 1 92.44 63 CYS B O 1
ATOM 1744 N N . GLN B 1 64 ? 4.863 -22.375 -16.766 1 84.31 64 GLN B N 1
ATOM 1745 C CA . GLN B 1 64 ? 4.332 -23.25 -17.797 1 84.31 64 GLN B CA 1
ATOM 1746 C C . GLN B 1 64 ? 5.238 -24.469 -17.984 1 84.31 64 GLN B C 1
ATOM 1748 O O . GLN B 1 64 ? 4.777 -25.531 -18.406 1 84.31 64 GLN B O 1
ATOM 1753 N N . GLY B 1 65 ? 6.676 -24.469 -17.5 1 71.19 65 GLY B N 1
ATOM 1754 C CA . GLY B 1 65 ? 7.617 -25.578 -17.609 1 71.19 65 GLY B CA 1
ATOM 1755 C C . GLY B 1 65 ? 8.109 -25.797 -19.031 1 71.19 65 GLY B C 1
ATOM 1756 O O . GLY B 1 65 ? 7.664 -25.109 -19.969 1 71.19 65 GLY B O 1
ATOM 1757 N N . PRO B 1 66 ? 9.477 -26.453 -19.266 1 55.84 66 PRO B N 1
ATOM 1758 C CA . PRO B 1 66 ? 10.133 -26.703 -20.562 1 55.84 66 PRO B CA 1
ATOM 1759 C C . PRO B 1 66 ? 9.148 -27.094 -21.656 1 55.84 66 PRO B C 1
ATOM 1761 O O . PRO B 1 66 ? 9.406 -26.844 -22.844 1 55.84 66 PRO B O 1
ATOM 1764 N N . ASP B 1 67 ? 8.273 -28 -21.5 1 48 67 ASP B N 1
ATOM 1765 C CA . ASP B 1 67 ? 7.457 -28.391 -22.656 1 48 67 ASP B CA 1
ATOM 1766 C C . ASP B 1 67 ? 6.27 -27.453 -22.828 1 48 67 ASP B C 1
ATOM 1768 O O . ASP B 1 67 ? 5.352 -27.734 -23.594 1 48 67 ASP B O 1
ATOM 1772 N N . GLY B 1 68 ? 6.566 -26.188 -22.172 1 49.34 68 GLY B N 1
ATOM 1773 C CA . GLY B 1 68 ? 5.496 -25.219 -22.344 1 49.34 68 GLY B CA 1
ATOM 1774 C C . GLY B 1 68 ? 4.207 -25.625 -21.656 1 49.34 68 GLY B C 1
ATOM 1775 O O . GLY B 1 68 ? 3.244 -24.859 -21.625 1 49.34 68 GLY B O 1
ATOM 1776 N N . VAL B 1 69 ? 3.869 -26.969 -21.953 1 42 69 VAL B N 1
ATOM 1777 C CA . VAL B 1 69 ? 2.783 -27.688 -21.281 1 42 69 VAL B CA 1
ATOM 1778 C C . VAL B 1 69 ? 3.002 -27.641 -19.766 1 42 69 VAL B C 1
ATOM 1780 O O . VAL B 1 69 ? 4.109 -27.375 -19.297 1 42 69 VAL B O 1
ATOM 1783 N N . GLY B 1 70 ? 2.264 -28.422 -18.891 1 42.31 70 GLY B N 1
ATOM 1784 C CA . GLY B 1 70 ? 2.045 -28.672 -17.469 1 42.31 70 GLY B CA 1
ATOM 1785 C C . GLY B 1 70 ? 3.332 -28.875 -16.703 1 42.31 70 GLY B C 1
ATOM 1786 O O . GLY B 1 70 ? 4.285 -29.469 -17.219 1 42.31 70 GLY B O 1
ATOM 1787 N N . GLY B 1 71 ? 4.066 -27.703 -16.25 1 43.47 71 GLY B N 1
ATOM 1788 C CA . GLY B 1 71 ? 5.004 -28.094 -15.203 1 43.47 71 GLY B CA 1
ATOM 1789 C C . GLY B 1 71 ? 4.82 -29.531 -14.734 1 43.47 71 GLY B C 1
ATOM 1790 O O . GLY B 1 71 ? 3.844 -30.188 -15.102 1 43.47 71 GLY B O 1
ATOM 1791 N N . PRO B 1 72 ? 6.016 -30.125 -14.297 1 44.91 72 PRO B N 1
ATOM 1792 C CA . PRO B 1 72 ? 5.613 -31.422 -13.758 1 44.91 72 PRO B CA 1
ATOM 1793 C C . PRO B 1 72 ? 4.184 -31.422 -13.211 1 44.91 72 PRO B C 1
ATOM 1795 O O . PRO B 1 72 ? 3.723 -30.406 -12.688 1 44.91 72 PRO B O 1
ATOM 1798 N N . PRO B 1 73 ? 3.256 -32.094 -13.969 1 47.97 73 PRO B N 1
ATOM 1799 C CA . PRO B 1 73 ? 1.948 -32.25 -13.328 1 47.97 73 PRO B CA 1
ATOM 1800 C C . PRO B 1 73 ? 1.984 -31.969 -11.828 1 47.97 73 PRO B C 1
ATOM 1802 O O . PRO B 1 73 ? 3.051 -32.031 -11.211 1 47.97 73 PRO B O 1
ATOM 1805 N N . ALA B 1 74 ? 0.93 -31.203 -11.414 1 53.34 74 ALA B N 1
ATOM 1806 C CA . ALA B 1 74 ? 0.75 -31.312 -9.969 1 53.34 74 ALA B CA 1
ATOM 1807 C C . ALA B 1 74 ? 1.431 -32.562 -9.43 1 53.34 74 ALA B C 1
ATOM 1809 O O . ALA B 1 74 ? 1.284 -33.656 -10 1 53.34 74 ALA B O 1
ATOM 1810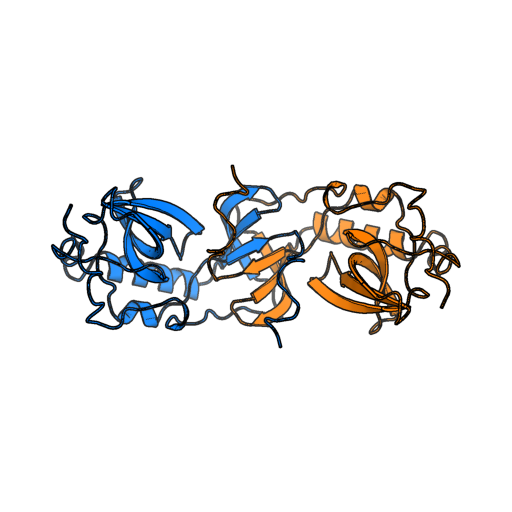 N N . ARG B 1 75 ? 2.875 -32.438 -9.188 1 56.59 75 ARG B N 1
ATOM 1811 C CA . ARG B 1 75 ? 3.492 -33.625 -8.586 1 56.59 75 ARG B CA 1
ATOM 1812 C C . ARG B 1 75 ? 2.531 -34.312 -7.633 1 56.59 75 ARG B C 1
ATOM 1814 O O . ARG B 1 75 ? 2.043 -33.688 -6.68 1 56.59 75 ARG B O 1
ATOM 1821 N N . PRO B 1 76 ? 1.969 -35.344 -8.055 1 63.06 76 PRO B N 1
ATOM 1822 C CA . PRO B 1 76 ? 1.209 -36.125 -7.07 1 63.06 76 PRO B CA 1
ATOM 1823 C C . PRO B 1 76 ? 1.849 -36.125 -5.688 1 63.06 76 PRO B C 1
ATOM 1825 O O . PRO B 1 76 ? 3.068 -36.25 -5.562 1 63.06 76 PRO B O 1
ATOM 1828 N N . GLY B 1 77 ? 1.15 -35.5 -4.762 1 75.38 77 GLY B N 1
ATOM 1829 C CA . GLY B 1 77 ? 1.583 -35.562 -3.377 1 75.38 77 GLY B CA 1
ATOM 1830 C C . GLY B 1 77 ? 2.154 -34.25 -2.863 1 75.38 77 GLY B C 1
ATOM 1831 O O . GLY B 1 77 ? 2.445 -34.125 -1.672 1 75.38 77 GLY B O 1
ATOM 1832 N N . TYR B 1 78 ? 2.359 -33.25 -3.883 1 84.56 78 TYR B N 1
ATOM 1833 C CA . TYR B 1 78 ? 2.881 -31.984 -3.361 1 84.56 78 TYR B CA 1
ATOM 1834 C C . TYR B 1 78 ? 1.863 -31.297 -2.453 1 84.56 78 TYR B C 1
ATOM 1836 O O . TYR B 1 78 ? 0.7 -31.141 -2.828 1 84.56 78 TYR B O 1
ATOM 1844 N N . ARG B 1 79 ? 2.328 -30.953 -1.258 1 87.94 79 ARG B N 1
ATOM 1845 C CA . ARG B 1 79 ? 1.52 -30.234 -0.285 1 87.94 79 ARG B CA 1
ATOM 1846 C C . ARG B 1 79 ? 2.232 -28.969 0.184 1 87.94 79 ARG B C 1
ATOM 1848 O O . ARG B 1 79 ? 3.18 -29.031 0.97 1 87.94 79 ARG B O 1
ATOM 1855 N N . PRO B 1 80 ? 1.73 -27.922 -0.333 1 90.56 80 PRO B N 1
ATOM 1856 C CA . PRO B 1 80 ? 2.387 -26.688 0.073 1 90.56 80 PRO B CA 1
ATOM 1857 C C . PRO B 1 80 ? 2.09 -26.312 1.522 1 90.56 80 PRO B C 1
ATOM 1859 O O . PRO B 1 80 ? 1.089 -26.75 2.088 1 90.56 80 PRO B O 1
ATOM 1862 N N . TRP B 1 81 ? 3.01 -25.562 2.086 1 92.25 81 TRP B N 1
ATOM 1863 C CA . TRP B 1 81 ? 2.836 -25.016 3.43 1 92.25 81 TRP B CA 1
ATOM 1864 C C . TRP B 1 81 ? 2.477 -23.531 3.377 1 92.25 81 TRP B C 1
ATOM 1866 O O . TRP B 1 81 ? 2.82 -22.844 2.418 1 92.25 81 TRP B O 1
ATOM 1876 N N . LYS B 1 82 ? 1.74 -23.125 4.422 1 93 82 LYS B N 1
ATOM 1877 C CA . LYS B 1 82 ? 1.48 -21.703 4.555 1 93 82 LYS B CA 1
ATOM 1878 C C . LYS B 1 82 ? 2.77 -20.891 4.434 1 93 82 LYS B C 1
ATOM 1880 O O . LYS B 1 82 ? 3.779 -21.234 5.059 1 93 82 LYS B O 1
ATOM 1885 N N . GLY B 1 83 ? 2.703 -19.875 3.578 1 92.94 83 GLY B N 1
ATOM 1886 C CA . GLY B 1 83 ? 3.865 -19.016 3.408 1 92.94 83 GLY B CA 1
ATOM 1887 C C . GLY B 1 83 ? 4.75 -19.422 2.246 1 92.94 83 GLY B C 1
ATOM 1888 O O . GLY B 1 83 ? 5.621 -18.672 1.821 1 92.94 83 GLY B O 1
ATOM 1889 N N . ASP B 1 84 ? 4.531 -20.609 1.69 1 93.94 84 ASP B N 1
ATOM 1890 C CA . ASP B 1 84 ? 5.324 -21.078 0.556 1 93.94 84 ASP B CA 1
ATOM 1891 C C . ASP B 1 84 ? 4.992 -20.281 -0.707 1 93.94 84 ASP B C 1
ATOM 1893 O O . ASP B 1 84 ? 3.832 -19.953 -0.95 1 93.94 84 ASP B O 1
ATOM 1897 N N . VAL B 1 85 ? 6.035 -20.078 -1.444 1 95.94 85 VAL B N 1
ATOM 1898 C CA . VAL B 1 85 ? 5.848 -19.656 -2.828 1 95.94 85 VAL B CA 1
ATOM 1899 C C . VAL B 1 85 ? 5.805 -20.875 -3.742 1 95.94 85 VAL B C 1
ATOM 1901 O O . VAL B 1 85 ? 6.648 -21.766 -3.631 1 95.94 85 VAL B O 1
ATOM 1904 N N . CYS B 1 86 ? 4.836 -20.938 -4.57 1 95 86 CYS B N 1
ATOM 1905 C CA . CYS B 1 86 ? 4.699 -22.047 -5.512 1 95 86 CYS B CA 1
ATOM 1906 C C . CYS B 1 86 ? 3.9 -21.625 -6.738 1 95 86 CYS B C 1
ATOM 1908 O O . CYS B 1 86 ? 3.736 -20.422 -7 1 95 86 CYS B O 1
ATOM 1910 N N . ALA B 1 87 ? 3.625 -22.578 -7.57 1 95.06 87 ALA B N 1
ATOM 1911 C CA . ALA B 1 87 ? 2.801 -22.297 -8.742 1 95.06 87 ALA B CA 1
ATOM 1912 C C . ALA B 1 87 ? 1.392 -22.859 -8.57 1 95.06 87 ALA B C 1
ATOM 1914 O O . ALA B 1 87 ? 1.209 -23.938 -7.988 1 95.06 87 ALA B O 1
ATOM 1915 N N . ALA B 1 88 ? 0.401 -22.109 -9.023 1 95.25 88 ALA B N 1
ATOM 1916 C CA . ALA B 1 88 ? -0.988 -22.562 -8.953 1 95.25 88 ALA B CA 1
ATOM 1917 C C . ALA B 1 88 ? -1.753 -22.188 -10.219 1 95.25 88 ALA B C 1
ATOM 1919 O O . ALA B 1 88 ? -1.446 -21.172 -10.859 1 95.25 88 ALA B O 1
ATOM 1920 N N . LEU B 1 89 ? -2.686 -23.016 -10.461 1 94.94 89 LEU B N 1
ATOM 1921 C CA . LEU B 1 89 ? -3.545 -22.797 -11.625 1 94.94 89 LEU B CA 1
ATOM 1922 C C . LEU B 1 89 ? -4.613 -21.75 -11.32 1 94.94 89 LEU B C 1
ATOM 1924 O O . LEU B 1 89 ? -5.293 -21.828 -10.297 1 94.94 89 LEU B O 1
ATOM 1928 N N . PHE B 1 90 ? -4.684 -20.766 -12.172 1 96.12 90 PHE B N 1
ATOM 1929 C CA . PHE B 1 90 ? -5.754 -19.797 -12.047 1 96.12 90 PHE B CA 1
ATOM 1930 C C . PHE B 1 90 ? -7.016 -20.266 -12.75 1 96.12 90 PHE B C 1
ATOM 1932 O O . PHE B 1 90 ? -6.965 -20.688 -13.914 1 96.12 90 PHE B O 1
ATOM 1939 N N . SER B 1 91 ? -8.102 -20.125 -12.086 1 95.38 91 SER B N 1
ATOM 1940 C CA . SER B 1 91 ? -9.32 -20.781 -12.547 1 95.38 91 SER B CA 1
ATOM 1941 C C . SER B 1 91 ? -9.875 -20.109 -13.797 1 95.38 91 SER B C 1
ATOM 1943 O O . SER B 1 91 ? -10.453 -20.781 -14.664 1 95.38 91 SER B O 1
ATOM 1945 N N . GLN B 1 92 ? -9.695 -18.844 -13.898 1 93.94 92 GLN B N 1
ATOM 1946 C CA . GLN B 1 92 ? -10.359 -18.078 -14.953 1 93.94 92 GLN B CA 1
ATOM 1947 C C . GLN B 1 92 ? -9.734 -18.359 -16.312 1 93.94 92 GLN B C 1
ATOM 1949 O O . GLN B 1 92 ? -10.438 -18.40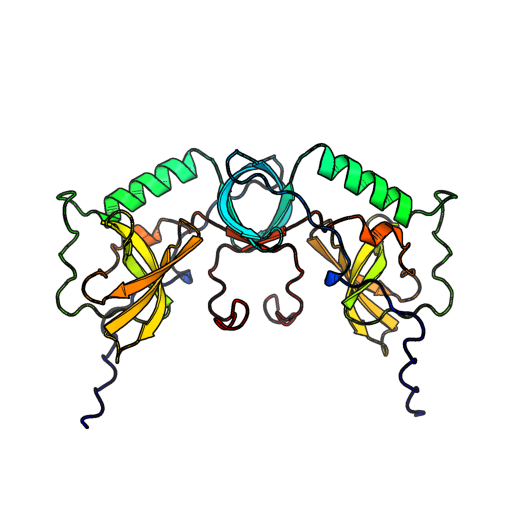6 -17.328 1 93.94 92 GLN B O 1
ATOM 1954 N N . ASP B 1 93 ? -8.43 -18.547 -16.344 1 93.69 93 ASP B N 1
ATOM 1955 C CA . ASP B 1 93 ? -7.793 -18.688 -17.656 1 93.69 93 ASP B CA 1
ATOM 1956 C C . ASP B 1 93 ? -7.047 -20.016 -17.766 1 93.69 93 ASP B C 1
ATOM 1958 O O . ASP B 1 93 ? -6.512 -20.344 -18.812 1 93.69 93 ASP B O 1
ATOM 1962 N N . GLN B 1 94 ? -6.953 -20.734 -16.688 1 93.5 94 GLN B N 1
ATOM 1963 C CA . GLN B 1 94 ? -6.32 -22.047 -16.625 1 93.5 94 GLN B CA 1
ATOM 1964 C C . GLN B 1 94 ? -4.832 -21.953 -16.938 1 93.5 94 GLN B C 1
ATOM 1966 O O . GLN B 1 94 ? -4.289 -22.812 -17.656 1 93.5 94 GLN B O 1
ATOM 1971 N N . VAL B 1 95 ? -4.289 -20.875 -16.531 1 93.25 95 VAL B N 1
ATOM 1972 C CA . VAL B 1 95 ? -2.85 -20.656 -16.641 1 93.25 95 VAL B CA 1
ATOM 1973 C C . VAL B 1 95 ? -2.205 -20.75 -15.266 1 93.25 95 VAL B C 1
ATOM 1975 O O . VAL B 1 95 ? -2.818 -20.375 -14.266 1 93.25 95 VAL B O 1
ATOM 1978 N N . TRP B 1 96 ? -1.009 -21.297 -15.211 1 94.25 96 TRP B N 1
ATOM 1979 C CA . TRP B 1 96 ? -0.26 -21.391 -13.961 1 94.25 96 TRP B CA 1
ATOM 1980 C C . TRP B 1 96 ? 0.455 -20.094 -13.648 1 94.25 96 TRP B C 1
ATOM 1982 O O . TRP B 1 96 ? 1.07 -19.484 -14.523 1 94.25 96 TRP B O 1
ATOM 1992 N N . TYR B 1 97 ? 0.357 -19.672 -12.359 1 96.19 97 TYR B N 1
ATOM 1993 C CA . TYR B 1 97 ? 0.995 -18.438 -11.906 1 96.19 97 TYR B CA 1
ATOM 1994 C C . TYR B 1 97 ? 1.734 -18.656 -10.594 1 96.19 97 TYR B C 1
ATOM 1996 O O . TYR B 1 97 ? 1.456 -19.625 -9.867 1 96.19 97 TYR B O 1
ATOM 2004 N N . ARG B 1 98 ? 2.643 -17.812 -10.359 1 96.25 98 ARG B N 1
ATOM 2005 C CA . ARG B 1 98 ? 3.316 -17.781 -9.07 1 96.25 98 ARG B CA 1
ATOM 2006 C C . ARG B 1 98 ? 2.375 -17.281 -7.973 1 96.25 98 ARG B C 1
ATOM 2008 O O . ARG B 1 98 ? 1.687 -16.281 -8.141 1 96.25 98 ARG B O 1
ATOM 2015 N N . VAL B 1 99 ? 2.332 -17.984 -6.883 1 96.81 99 VAL B N 1
ATOM 2016 C CA . VAL B 1 99 ? 1.451 -17.625 -5.777 1 96.81 99 VAL B CA 1
ATOM 2017 C C . VAL B 1 99 ? 2.195 -17.781 -4.453 1 96.81 99 VAL B C 1
ATOM 2019 O O . VAL B 1 99 ? 3.246 -18.422 -4.395 1 96.81 99 VAL B O 1
ATOM 2022 N N . VAL B 1 100 ? 1.734 -17.156 -3.49 1 96.56 100 VAL B N 1
ATOM 2023 C CA . VAL B 1 100 ? 2.094 -17.453 -2.105 1 96.56 100 VAL B CA 1
ATOM 2024 C C . VAL B 1 100 ? 0.907 -18.078 -1.39 1 96.56 100 VAL B C 1
ATOM 2026 O O . VAL B 1 100 ? -0.237 -17.656 -1.568 1 96.56 100 VAL B O 1
ATOM 2029 N N . VAL B 1 101 ? 1.175 -19.078 -0.615 1 95.62 101 VAL B N 1
ATOM 2030 C CA . VAL B 1 101 ? 0.151 -19.797 0.134 1 95.62 101 VAL B CA 1
ATOM 2031 C C . VAL B 1 101 ? -0.216 -19.016 1.394 1 95.62 101 VAL B C 1
ATOM 2033 O O . VAL B 1 101 ? 0.59 -18.906 2.32 1 95.62 101 VAL B O 1
ATOM 2036 N N . SER B 1 102 ? -1.416 -18.516 1.446 1 94.44 102 SER B N 1
ATOM 2037 C CA . SER B 1 102 ? -1.839 -17.734 2.604 1 94.44 102 SER B CA 1
ATOM 2038 C C . SER B 1 102 ? -2.479 -18.625 3.666 1 94.44 102 SER B C 1
ATOM 2040 O O . SER B 1 102 ? -2.393 -18.328 4.859 1 94.44 102 SER B O 1
ATOM 2042 N N . GLU B 1 103 ? -3.209 -19.578 3.229 1 95 103 GLU B N 1
ATOM 2043 C CA . GLU B 1 103 ? -3.842 -20.562 4.102 1 95 103 GLU B CA 1
ATOM 2044 C C . GLU B 1 103 ? -3.857 -21.938 3.453 1 95 103 GLU B C 1
ATOM 2046 O O . GLU B 1 103 ? -3.859 -22.062 2.227 1 95 103 GLU B O 1
ATOM 2051 N N . VAL B 1 104 ? -3.822 -22.922 4.359 1 95.06 104 VAL B N 1
ATOM 2052 C CA . VAL B 1 104 ? -3.965 -24.312 3.914 1 95.06 104 VAL B CA 1
ATOM 2053 C C . VAL B 1 104 ? -5.18 -24.953 4.586 1 95.06 104 VAL B C 1
ATOM 2055 O O . VAL B 1 104 ? -5.309 -24.906 5.812 1 95.06 104 VAL B O 1
ATOM 2058 N N . ASP B 1 105 ? -6.047 -25.375 3.787 1 96.19 105 ASP B N 1
ATOM 2059 C CA . ASP B 1 105 ? -7.199 -26.125 4.285 1 96.19 105 ASP B CA 1
ATOM 2060 C C . ASP B 1 105 ? -7.074 -27.609 3.963 1 96.19 105 ASP B C 1
ATOM 2062 O O . ASP B 1 105 ? -7.504 -28.062 2.898 1 96.19 105 ASP B O 1
ATOM 2066 N N . GLU B 1 106 ? -6.578 -28.359 4.887 1 93.19 106 GLU B N 1
ATOM 2067 C CA . GLU B 1 106 ? -6.336 -29.797 4.691 1 93.19 106 GLU B CA 1
ATOM 2068 C C . GLU B 1 106 ? -7.645 -30.562 4.516 1 93.19 106 GLU B C 1
ATOM 2070 O O . GLU B 1 106 ? -7.727 -31.469 3.697 1 93.19 106 GLU B O 1
ATOM 2075 N N . ALA B 1 107 ? -8.609 -30.156 5.32 1 95.56 107 ALA B N 1
ATOM 2076 C CA . ALA B 1 107 ? -9.898 -30.844 5.293 1 95.56 107 ALA B CA 1
ATOM 2077 C C . ALA B 1 107 ? -10.555 -30.703 3.922 1 95.56 107 ALA B C 1
ATOM 2079 O O . ALA B 1 107 ? -11.125 -31.672 3.406 1 95.56 107 ALA B O 1
ATOM 2080 N N . ARG B 1 108 ? -10.43 -29.531 3.262 1 95.88 108 ARG B N 1
ATOM 2081 C CA . ARG B 1 108 ? -11.055 -29.266 1.973 1 95.88 108 ARG B CA 1
ATOM 2082 C C . ARG B 1 108 ? -10.102 -29.578 0.824 1 95.88 108 ARG B C 1
ATOM 2084 O O . ARG B 1 108 ? -10.508 -29.594 -0.34 1 95.88 108 ARG B O 1
ATOM 2091 N N . GLY B 1 109 ? -8.836 -29.812 1.154 1 94.06 109 GLY B N 1
ATOM 2092 C CA . GLY B 1 109 ? -7.844 -30.141 0.145 1 94.06 109 GLY B CA 1
ATOM 2093 C C . GLY B 1 109 ? -7.504 -28.984 -0.772 1 94.06 109 GLY B C 1
ATOM 2094 O O . GLY B 1 109 ? -7.438 -29.156 -1.992 1 94.06 109 GLY B O 1
ATOM 2095 N N . CYS B 1 110 ? -7.391 -27.828 -0.147 1 97.19 110 CYS B N 1
ATOM 2096 C CA . CYS B 1 110 ? -7.098 -26.656 -0.985 1 97.19 110 CYS B CA 1
ATOM 2097 C C . CYS B 1 110 ? -6.277 -25.625 -0.221 1 97.19 110 CYS B C 1
ATOM 2099 O O . CYS B 1 110 ? -6.078 -25.766 0.989 1 97.19 110 CYS B O 1
ATOM 2101 N N . ILE B 1 111 ? -5.758 -24.734 -0.955 1 96.69 111 ILE B N 1
ATOM 2102 C CA . ILE B 1 111 ? -5.074 -23.594 -0.367 1 96.69 111 ILE B CA 1
ATOM 2103 C C . ILE B 1 111 ? -5.816 -22.297 -0.729 1 96.69 111 ILE B C 1
ATOM 2105 O O . ILE B 1 111 ? -6.57 -22.266 -1.705 1 96.69 111 ILE B O 1
ATOM 2109 N N . LEU B 1 112 ? -5.652 -21.266 0.088 1 96.88 112 LEU B N 1
ATOM 2110 C CA . LEU B 1 112 ? -5.906 -19.906 -0.344 1 96.88 112 LEU B CA 1
ATOM 2111 C C . LEU B 1 112 ? -4.648 -19.281 -0.943 1 96.88 112 LEU B C 1
ATOM 2113 O O . LEU B 1 112 ? -3.664 -19.047 -0.235 1 96.88 112 LEU B O 1
ATOM 2117 N N . ALA B 1 113 ? -4.699 -19.047 -2.197 1 96.75 113 ALA B N 1
ATOM 2118 C CA . ALA B 1 113 ? -3.531 -18.594 -2.941 1 96.75 113 ALA B CA 1
ATOM 2119 C C . ALA B 1 113 ? -3.607 -17.094 -3.217 1 96.75 113 ALA B C 1
ATOM 2121 O O . ALA B 1 113 ? -4.656 -16.578 -3.621 1 96.75 113 ALA B O 1
ATOM 2122 N N . TYR B 1 114 ? -2.545 -16.438 -2.975 1 96 114 TYR B N 1
ATOM 2123 C CA . TYR B 1 114 ? -2.359 -15.062 -3.412 1 96 114 TYR B CA 1
ATOM 2124 C C . TYR B 1 114 ? -1.488 -15 -4.66 1 96 114 TYR B C 1
ATOM 2126 O O . TYR B 1 114 ? -0.317 -15.383 -4.629 1 96 114 TYR B O 1
ATOM 2134 N N . PHE B 1 115 ? -2.084 -14.562 -5.723 1 96 115 PHE B N 1
ATOM 2135 C CA . PHE B 1 115 ? -1.349 -14.422 -6.977 1 96 115 PHE B CA 1
ATOM 2136 C C . PHE B 1 115 ? -0.426 -13.211 -6.926 1 96 115 PHE B C 1
ATOM 2138 O O . PHE B 1 115 ? -0.849 -12.094 -7.219 1 96 115 PHE B O 1
ATOM 2145 N N . LEU B 1 116 ? 0.746 -13.484 -6.625 1 95.25 116 LEU B N 1
ATOM 2146 C CA . LEU B 1 116 ? 1.767 -12.578 -6.113 1 95.25 116 LEU B CA 1
ATOM 2147 C C . LEU B 1 116 ? 2.062 -11.469 -7.121 1 95.25 116 LEU B C 1
ATOM 2149 O O . LEU B 1 116 ? 2.4 -10.352 -6.738 1 95.25 116 LEU B O 1
ATOM 2153 N N . ASP B 1 117 ? 1.879 -11.672 -8.398 1 96.19 117 ASP B N 1
ATOM 2154 C CA . ASP B 1 117 ? 2.309 -10.727 -9.422 1 96.19 117 ASP B CA 1
ATOM 2155 C C . ASP B 1 117 ? 1.114 -10 -10.031 1 96.19 117 ASP B C 1
ATOM 2157 O O . ASP B 1 117 ? 1.283 -9.125 -10.891 1 96.19 117 ASP B O 1
ATOM 2161 N N . TYR B 1 118 ? -0.083 -10.312 -9.391 1 93.69 118 TYR B N 1
ATOM 2162 C CA . TYR B 1 118 ? -1.271 -9.734 -10.008 1 93.69 118 TYR B CA 1
ATOM 2163 C C . TYR B 1 118 ? -2.234 -9.203 -8.953 1 93.69 118 TYR B C 1
ATOM 2165 O O . TYR B 1 118 ? -3.193 -8.5 -9.281 1 93.69 118 TYR B O 1
ATOM 2173 N N . GLY B 1 119 ? -2.066 -9.523 -7.762 1 92.88 119 GLY B N 1
ATOM 2174 C CA . GLY B 1 119 ? -2.814 -8.938 -6.664 1 92.88 119 GLY B CA 1
ATOM 2175 C C . GLY B 1 119 ? -4.172 -9.578 -6.457 1 92.88 119 GLY B C 1
ATOM 2176 O O . GLY B 1 119 ? -5.086 -8.945 -5.922 1 92.88 119 GLY B O 1
ATOM 2177 N N . SER B 1 120 ? -4.355 -10.766 -6.852 1 92.31 120 SER B N 1
ATOM 2178 C CA . SER B 1 120 ? -5.633 -11.453 -6.703 1 92.31 120 SER B CA 1
ATOM 2179 C C . SER B 1 120 ? -5.5 -12.688 -5.812 1 92.31 120 SER B C 1
ATOM 2181 O O . SER B 1 120 ? -4.387 -13.148 -5.543 1 92.31 120 SER B O 1
ATOM 2183 N N . TRP B 1 121 ? -6.711 -13.117 -5.41 1 92.75 121 TRP B N 1
ATOM 2184 C CA . TRP B 1 121 ? -6.785 -14.281 -4.535 1 92.75 121 TRP B CA 1
ATOM 2185 C C . TRP B 1 121 ? -7.797 -15.289 -5.059 1 92.75 121 TRP B C 1
ATOM 2187 O O . TRP B 1 121 ? -8.828 -14.914 -5.613 1 92.75 121 TRP B O 1
ATOM 2197 N N . GLU B 1 122 ? -7.453 -16.531 -4.754 1 96.25 122 GLU B N 1
ATOM 2198 C CA . GLU B 1 122 ? -8.477 -17.547 -4.949 1 96.25 122 GLU B CA 1
ATOM 2199 C C . GLU B 1 122 ? -8.102 -18.859 -4.246 1 96.25 122 GLU B C 1
ATOM 2201 O O . GLU B 1 122 ? -6.938 -19.062 -3.906 1 96.25 122 GLU B O 1
ATOM 2206 N N . GLU B 1 123 ? -9.148 -19.641 -3.959 1 97.69 123 GLU B N 1
ATOM 2207 C CA . GLU B 1 123 ? -8.906 -21 -3.486 1 97.69 123 GLU B CA 1
ATOM 2208 C C . GLU B 1 123 ? -8.484 -21.906 -4.629 1 97.69 123 GLU B C 1
ATOM 2210 O O . GLU B 1 123 ? -9.078 -21.875 -5.711 1 97.69 123 GLU B O 1
ATOM 2215 N N . VAL B 1 124 ? -7.488 -22.703 -4.379 1 97.12 124 VAL B N 1
ATOM 2216 C CA . VAL B 1 124 ? -6.961 -23.594 -5.398 1 97.12 124 VAL B CA 1
ATOM 2217 C C . VAL B 1 124 ? -6.809 -25 -4.82 1 97.12 124 VAL B C 1
ATOM 2219 O O . VAL B 1 124 ? -6.207 -25.172 -3.758 1 97.12 124 VAL B O 1
ATOM 2222 N N . ALA B 1 125 ? -7.309 -25.969 -5.484 1 96.12 125 ALA B N 1
ATOM 2223 C CA . ALA B 1 125 ? -7.195 -27.359 -5.051 1 96.12 125 ALA B CA 1
ATOM 2224 C C . ALA B 1 125 ? -5.746 -27.828 -5.102 1 96.12 125 ALA B C 1
ATOM 2226 O O . ALA B 1 125 ? -4.961 -27.359 -5.938 1 96.12 125 ALA B O 1
ATOM 2227 N N . PHE B 1 126 ? -5.387 -28.812 -4.273 1 93.81 126 PHE B N 1
ATOM 2228 C CA . PHE B 1 126 ? -4.031 -29.344 -4.184 1 93.81 126 PHE B CA 1
ATOM 2229 C C . PHE B 1 126 ? -3.561 -29.859 -5.543 1 93.81 126 PHE B C 1
ATOM 2231 O O . PHE B 1 126 ? -2.373 -29.766 -5.863 1 93.81 126 PHE B O 1
ATOM 2238 N N . GLU B 1 127 ? -4.48 -30.375 -6.324 1 91.12 127 GLU B N 1
ATOM 2239 C CA . GLU B 1 127 ? -4.137 -30.938 -7.625 1 91.12 127 GLU B CA 1
ATOM 2240 C C . GLU B 1 127 ? -3.713 -29.844 -8.602 1 91.12 127 GLU B C 1
ATOM 2242 O O . GLU B 1 127 ? -3.133 -30.141 -9.648 1 91.12 127 GLU B O 1
ATOM 2247 N N . ASN B 1 128 ? -4.051 -28.656 -8.234 1 93 128 ASN B N 1
ATOM 2248 C CA . ASN B 1 128 ? -3.754 -27.531 -9.117 1 93 128 ASN B CA 1
ATOM 2249 C C . ASN B 1 128 ? -2.633 -26.672 -8.555 1 93 128 ASN B C 1
ATOM 2251 O O . ASN B 1 128 ? -2.588 -25.453 -8.812 1 93 128 ASN B O 1
ATOM 2255 N N . VAL B 1 129 ? -1.81 -27.25 -7.742 1 93.31 129 VAL B N 1
ATOM 2256 C CA . VAL B 1 129 ? -0.629 -26.594 -7.191 1 93.31 129 VAL B CA 1
ATOM 2257 C C . VAL B 1 129 ? 0.622 -27.391 -7.547 1 93.31 129 VAL B C 1
ATOM 2259 O O . VAL B 1 129 ? 0.601 -28.625 -7.535 1 93.31 129 VAL B O 1
ATOM 2262 N N . ARG B 1 130 ? 1.754 -26.688 -7.793 1 90.81 130 ARG B N 1
ATOM 2263 C CA . ARG B 1 130 ? 3.031 -27.297 -8.148 1 90.81 130 ARG B CA 1
ATOM 2264 C C . ARG B 1 130 ? 4.176 -26.672 -7.352 1 90.81 130 ARG B C 1
ATOM 2266 O O . ARG B 1 130 ? 4.117 -25.5 -6.988 1 90.81 130 ARG B O 1
ATOM 2273 N N . PRO B 1 131 ? 5.172 -27.531 -7.129 1 90.81 131 PRO B N 1
ATOM 2274 C CA . PRO B 1 131 ? 6.355 -26.953 -6.484 1 90.81 131 PRO B CA 1
ATOM 2275 C C . PRO B 1 131 ? 7 -25.844 -7.312 1 90.81 131 PRO B C 1
ATOM 2277 O O . PRO B 1 131 ? 6.926 -25.859 -8.547 1 90.81 131 PRO B O 1
ATOM 2280 N N . PRO B 1 132 ? 7.598 -24.969 -6.668 1 90.81 132 PRO B N 1
ATOM 2281 C CA . PRO B 1 132 ? 8.219 -23.828 -7.375 1 90.81 132 PRO B CA 1
ATOM 2282 C C . PRO B 1 132 ? 9.516 -24.219 -8.078 1 90.81 132 PRO B C 1
ATOM 2284 O O . PRO B 1 132 ? 10.336 -24.953 -7.52 1 90.81 132 PRO B O 1
ATOM 2287 N N . PRO B 1 133 ? 9.688 -23.766 -9.305 1 89.81 133 PRO B N 1
ATOM 2288 C CA . PRO B 1 133 ? 11.062 -23.781 -9.797 1 89.81 133 PRO B CA 1
ATOM 2289 C C . PRO B 1 133 ? 11.992 -22.875 -8.977 1 89.81 133 PRO B C 1
ATOM 2291 O O . PRO B 1 133 ? 11.547 -21.859 -8.438 1 89.81 133 PRO B O 1
ATOM 2294 N N . GLU B 1 134 ? 13.25 -23.188 -8.867 1 91.69 134 GLU B N 1
ATOM 2295 C CA . GLU B 1 134 ? 14.242 -22.422 -8.133 1 91.69 134 GLU B CA 1
ATOM 2296 C C . GLU B 1 134 ? 14.359 -21 -8.68 1 91.69 134 GLU B C 1
ATOM 2298 O O . GLU B 1 134 ? 14.609 -20.062 -7.926 1 91.69 134 GLU B O 1
ATOM 2303 N N . ALA B 1 135 ? 14.102 -20.812 -9.875 1 93.81 135 ALA B N 1
ATOM 2304 C CA . ALA B 1 135 ? 14.289 -19.547 -10.578 1 93.81 135 ALA B CA 1
ATOM 2305 C C . ALA B 1 135 ? 13.297 -18.5 -10.078 1 93.81 135 ALA B C 1
ATOM 2307 O O . ALA B 1 135 ? 13.461 -17.312 -10.344 1 93.81 135 ALA B O 1
ATOM 2308 N N . PHE B 1 136 ? 12.242 -18.938 -9.328 1 95.25 136 PHE B N 1
ATOM 2309 C CA . PHE B 1 136 ? 11.328 -17.984 -8.711 1 95.25 136 PHE B CA 1
ATOM 2310 C C . PHE B 1 136 ? 12.086 -17.016 -7.812 1 95.25 136 PHE B C 1
ATOM 2312 O O . PHE B 1 136 ? 11.688 -15.859 -7.668 1 95.25 136 PHE B O 1
ATOM 2319 N N . ARG B 1 137 ? 13.18 -17.484 -7.297 1 95.38 137 ARG B N 1
ATOM 2320 C CA . ARG B 1 137 ? 13.961 -16.703 -6.344 1 95.38 137 ARG B CA 1
ATOM 2321 C C . ARG B 1 137 ? 14.508 -15.438 -6.992 1 95.38 137 ARG B C 1
ATOM 2323 O O . ARG B 1 137 ? 14.766 -14.445 -6.305 1 95.38 137 ARG B O 1
ATOM 2330 N N . LYS B 1 138 ? 14.648 -15.43 -8.234 1 95.44 138 LYS B N 1
ATOM 2331 C CA . LYS B 1 138 ? 15.273 -14.312 -8.93 1 95.44 138 LYS B CA 1
ATOM 2332 C C . LYS B 1 138 ? 14.281 -13.172 -9.156 1 95.44 138 LYS B C 1
ATOM 2334 O O . LYS B 1 138 ? 14.68 -12.055 -9.477 1 95.44 138 LYS B O 1
ATOM 2339 N N . HIS B 1 139 ? 13.055 -13.523 -9.016 1 96.44 139 HIS B N 1
ATOM 2340 C CA . HIS B 1 139 ? 12.039 -12.547 -9.383 1 96.44 139 HIS B CA 1
ATOM 2341 C C . HIS B 1 139 ? 11.383 -11.938 -8.148 1 96.44 139 HIS B C 1
ATOM 2343 O O . HIS B 1 139 ? 10.93 -12.664 -7.258 1 96.44 139 HIS B O 1
ATOM 2349 N N . PRO B 1 140 ? 11.305 -10.602 -8.078 1 96.25 140 PRO B N 1
ATOM 2350 C CA . PRO B 1 140 ? 10.516 -9.945 -7.039 1 96.25 140 PRO B CA 1
ATOM 2351 C C . PRO B 1 140 ? 9.008 -10.062 -7.285 1 96.25 140 PRO B C 1
ATOM 2353 O O . PRO B 1 140 ? 8.586 -10.5 -8.359 1 96.25 140 PRO B O 1
ATOM 2356 N N . PRO B 1 141 ? 8.211 -9.734 -6.242 1 96.31 141 PRO B N 1
ATOM 2357 C CA . PRO B 1 141 ? 6.801 -9.5 -6.574 1 96.31 141 PRO B CA 1
ATOM 2358 C C . PRO B 1 141 ? 6.605 -8.289 -7.48 1 96.31 141 PRO B C 1
ATOM 2360 O O . PRO B 1 141 ? 7.289 -7.273 -7.32 1 96.31 141 PRO B O 1
ATOM 2363 N N . TYR B 1 142 ? 5.664 -8.359 -8.359 1 96.31 142 TYR B N 1
ATOM 2364 C CA . TYR B 1 142 ? 5.574 -7.293 -9.359 1 96.31 142 TYR B CA 1
ATOM 2365 C C . TYR B 1 142 ? 4.34 -6.43 -9.125 1 96.31 142 TYR B C 1
ATOM 2367 O O . TYR B 1 142 ? 4.016 -5.57 -9.953 1 96.31 142 TYR B O 1
ATOM 2375 N N . VAL B 1 143 ? 3.648 -6.672 -7.984 1 95.75 143 VAL B N 1
ATOM 2376 C CA . VAL B 1 143 ? 2.506 -5.824 -7.66 1 95.75 143 VAL B CA 1
ATOM 2377 C C . VAL B 1 143 ? 2.629 -5.316 -6.227 1 95.75 143 VAL B C 1
ATOM 2379 O O . VAL B 1 143 ? 3.262 -5.961 -5.383 1 95.75 143 VAL B O 1
ATOM 2382 N N . SER B 1 144 ? 2.119 -4.164 -5.977 1 94.12 144 SER B N 1
ATOM 2383 C CA . SER B 1 144 ? 2.031 -3.58 -4.641 1 94.12 144 SER B CA 1
ATOM 2384 C C . SER B 1 144 ? 0.58 -3.33 -4.242 1 94.12 144 SER B C 1
ATOM 2386 O O . SER B 1 144 ? -0.227 -2.887 -5.062 1 94.12 144 SER B O 1
ATOM 2388 N N . HIS B 1 145 ? 0.317 -3.639 -3.02 1 93.31 145 HIS B N 1
ATOM 2389 C CA . HIS B 1 145 ? -0.936 -3.189 -2.424 1 93.31 145 HIS B CA 1
ATOM 2390 C C . HIS B 1 145 ? -0.859 -1.722 -2.021 1 93.31 145 HIS B C 1
ATOM 2392 O O . HIS B 1 145 ? 0.037 -1.324 -1.272 1 93.31 145 HIS B O 1
ATOM 2398 N N . ALA B 1 146 ? -1.737 -0.95 -2.586 1 92.94 146 ALA B N 1
ATOM 2399 C CA . ALA B 1 146 ? -1.812 0.471 -2.26 1 92.94 146 ALA B CA 1
ATOM 2400 C C . ALA B 1 146 ? -2.92 0.743 -1.247 1 92.94 146 ALA B C 1
ATOM 2402 O O . ALA B 1 146 ? -4.086 0.428 -1.494 1 92.94 146 ALA B O 1
ATOM 2403 N N . ASP B 1 147 ? -2.52 1.335 -0.154 1 90.81 147 ASP B N 1
ATOM 2404 C CA . ASP B 1 147 ? -3.428 1.648 0.945 1 90.81 147 ASP B CA 1
ATOM 2405 C C . ASP B 1 147 ? -3.361 3.131 1.306 1 90.81 147 ASP B C 1
ATOM 2407 O O . ASP B 1 147 ? -2.303 3.639 1.677 1 90.81 147 ASP B O 1
ATOM 2411 N N . ARG B 1 148 ? -4.508 3.832 1.254 1 88.31 148 ARG B N 1
ATOM 2412 C CA . ARG B 1 148 ? -4.527 5.266 1.523 1 88.31 148 ARG B CA 1
ATOM 2413 C C . ARG B 1 148 ? -4.789 5.543 3 1 88.31 148 ARG B C 1
ATOM 2415 O O . ARG B 1 148 ? -4.695 6.688 3.449 1 88.31 148 ARG B O 1
ATOM 2422 N N . ARG B 1 149 ? -5.102 4.535 3.723 1 81.25 149 ARG B N 1
ATOM 2423 C CA . ARG B 1 149 ? -5.277 4.695 5.16 1 81.25 149 ARG B CA 1
ATOM 2424 C C . ARG B 1 149 ? -3.998 4.352 5.914 1 81.25 149 ARG B C 1
ATOM 2426 O O . ARG B 1 149 ? -3.307 3.393 5.566 1 81.25 149 ARG B O 1
ATOM 2433 N N . PRO B 1 150 ? -3.648 5.32 6.801 1 69.25 150 PRO B N 1
ATOM 2434 C CA . PRO B 1 150 ? -2.447 5.008 7.578 1 69.25 150 PRO B CA 1
ATOM 2435 C C . PRO B 1 150 ? -2.555 3.676 8.32 1 69.25 150 PRO B C 1
ATOM 2437 O O . PRO B 1 150 ? -3.643 3.299 8.766 1 69.25 150 PRO B O 1
ATOM 2440 N N . LEU B 1 151 ? -1.59 2.805 8.18 1 60.09 151 LEU B N 1
ATOM 2441 C CA . LEU B 1 151 ? -1.501 1.583 8.969 1 60.09 151 LEU B CA 1
ATOM 2442 C C . LEU B 1 151 ? -1.233 1.903 10.438 1 60.09 151 LEU B C 1
ATOM 2444 O O . LEU B 1 151 ? -0.142 2.359 10.789 1 60.09 151 LEU B O 1
ATOM 2448 N N . PHE B 1 152 ? -2.254 2.484 11.148 1 57.31 152 PHE B N 1
ATOM 2449 C CA . PHE B 1 152 ? -1.968 2.803 12.547 1 57.31 152 PHE B CA 1
ATOM 2450 C C . PHE B 1 152 ? -1.528 1.559 13.305 1 57.31 152 PHE B C 1
ATOM 2452 O O . PHE B 1 152 ? -0.71 1.642 14.227 1 57.31 152 PHE B O 1
ATOM 2459 N N . ASN B 1 153 ? -2.322 0.54 13.266 1 47.38 153 ASN B N 1
ATOM 2460 C CA . ASN B 1 153 ? -2.133 -0.631 14.117 1 47.38 153 ASN B CA 1
ATOM 2461 C C . ASN B 1 153 ? -0.803 -1.322 13.828 1 47.38 153 ASN B C 1
ATOM 2463 O O . ASN B 1 153 ? -0.542 -2.412 14.336 1 47.38 153 ASN B O 1
ATOM 2467 N N . ARG B 1 154 ? -0.282 -1.137 12.68 1 44.03 154 ARG B N 1
ATOM 2468 C CA . ARG B 1 154 ? 0.937 -1.937 12.75 1 44.03 154 ARG B CA 1
ATOM 2469 C C . ARG B 1 154 ? 1.841 -1.46 13.883 1 44.03 154 ARG B C 1
ATOM 2471 O O . ARG B 1 154 ? 2.061 -0.258 14.047 1 44.03 154 ARG B O 1
ATOM 2478 N N . GLY B 1 155 ? 1.923 -1.931 15.078 1 35.78 155 GLY B N 1
ATOM 2479 C CA . GLY B 1 155 ? 2.91 -1.654 16.109 1 35.78 155 GLY B CA 1
ATOM 2480 C C . GLY B 1 155 ? 4.164 -0.992 15.57 1 35.78 155 GLY B C 1
ATOM 2481 O O . GLY B 1 155 ? 4.574 -1.255 14.438 1 35.78 155 GLY B O 1
ATOM 2482 N N . ALA B 1 156 ? 4.602 0.372 15.93 1 36.38 156 ALA B N 1
ATOM 2483 C CA . ALA B 1 156 ? 5.98 0.856 15.922 1 36.38 156 ALA B CA 1
ATOM 2484 C C . ALA B 1 156 ? 6.969 -0.303 15.828 1 36.38 156 ALA B C 1
ATOM 2486 O O . ALA B 1 156 ? 8.18 -0.094 15.828 1 36.38 156 ALA B O 1
ATOM 2487 N N . ARG B 1 157 ? 6.598 -1.459 16.219 1 32.16 157 ARG B N 1
ATOM 2488 C CA . ARG B 1 157 ? 7.527 -2.566 16.406 1 32.16 157 ARG B CA 1
ATOM 2489 C C . ARG B 1 157 ? 8.18 -2.977 15.094 1 32.16 157 ARG B C 1
ATOM 2491 O O . ARG B 1 157 ? 9.078 -3.82 15.078 1 32.16 157 ARG B O 1
ATOM 2498 N N . ALA B 1 158 ? 7.578 -2.92 14.078 1 31 158 ALA B N 1
ATOM 2499 C CA . ALA B 1 158 ? 8.414 -3.551 13.062 1 31 158 ALA B CA 1
ATOM 2500 C C . ALA B 1 158 ? 9.641 -2.701 12.758 1 31 158 ALA B C 1
ATOM 2502 O O . ALA B 1 158 ? 10.578 -3.16 12.094 1 31 158 ALA B O 1
ATOM 2503 N N . TYR B 1 159 ? 9.539 -1.403 12.617 1 27.95 159 TYR B N 1
ATOM 2504 C CA . TYR B 1 159 ? 10.828 -0.783 12.328 1 27.95 159 TYR B CA 1
ATOM 2505 C C . TYR B 1 159 ? 11.727 -0.781 13.562 1 27.95 159 TYR B C 1
ATOM 2507 O O . TYR B 1 159 ? 12.797 -0.181 13.562 1 27.95 159 TYR B O 1
ATOM 2515 N N . SER B 1 160 ? 11.297 -1.101 14.727 1 22.88 160 SER B N 1
ATOM 2516 C CA . SER B 1 160 ? 12.422 -1.294 15.633 1 22.88 160 SER B CA 1
ATOM 2517 C C . SER B 1 160 ? 13.148 -2.6 15.344 1 22.88 160 SER B C 1
ATOM 2519 O O . SER B 1 160 ? 12.547 -3.562 14.867 1 22.88 160 SER B O 1
#

Sequence (320 aa):
MAAATPAVRNIPGISLDDLGLQFVPHREAIQCMVTEWQNPGHFYVQQLTSGTETGLRELLALCQGPDGVGGPPARPGYRPWKGDVCAALFSQDQVWYRVVVSEVDEARGCILAYFLDYGSWEEVAFENVRPPPEAFRKHPPYVSHADRRPLFNRGARAYSMAAATPAVRNIPGISLDDLGLQFVPHREAIQCMVTEWQNPGHFYVQQLTSGTETGLRELLALCQGPDGVGGPPARPGYRPWKGDVCAALFSQDQVWYRVVVSEVDEARGCILAYFLDYGSWEEVAFENVRPPPEAFRKHPPYVSHADRRPLFNRGARAYS

Foldseek 3Di:
DPPPDPPDPPDDFDFQVLADDDDDDDPDDWDWDFLADDDPFKTKIFTDDPVLVVLQVVQQCQQCDPVSHHDPQLPVPDDDDQRGWWWFADDPPRGIAIWGFHADDVVVQWTWTQRQQRGDIDIGHSRGIHGGDPCNSHHHHRMDIGGPDPPVPPPPPPVD/DPPPDPPDPPDDFDFQVLADDDDDDDPDDWDWDFLADDDPFKTKIFTDDPVLVVLQVVQQCQCCDPVVHHDVQLPVPDDDDQRGWWWFADDPPRGIAIWGFHADDVVVQWTWTQRQQRGDIDIGHSRGIGGGDPCNSHHHHRMDIGGPDPPPPPPPPPVD

Organism: Petromyzon marinus (NCBI:txid7757)

Nearest PDB structures (foldseek):
  4a4h-assembly1_A  TM=9.275E-01  e=1.481E-04  Homo sapiens
  4a4e-assembly1_A  TM=9.253E-01  e=2.993E-04  Homo sapiens
  4a4g-assembly1_A  TM=8.553E-01  e=2.993E-04  Homo sapiens
  7w2p-assembly1_A  TM=8.199E-01  e=5.702E-04  Homo sapiens
  1g5v-assembly1_A  TM=8.438E-01  e=8.593E-04  Homo sapiens

pLDDT: mean 83.47, std 19.89, range [22.75, 97.75]

InterPro domains:
  IPR002999 Tudor domain [PF00567] (28-144)
  IPR002999 Tudor domain [PS50304] (79-139)
  IPR002999 Tudor domain [SM00333] (78-137)
  IPR035437 SNase-like, OB-fold superfamily [G3DSA:2.40.50.90] (33-145)
  IPR050621 Tudor domain-containing [PTHR22948] (29-142)

Radius of gyration: 23.44 Å; Cα contacts (8 Å, |Δi|>4): 640; chains: 2; bounding box: 32×77×64 Å

Solvent-accessible surface area (backbone atoms only — not comparable to full-atom values): 17961 Å² total; per-residue (Å²): 131,81,77,76,68,76,79,75,81,82,64,90,72,49,37,75,86,56,34,34,78,50,90,70,71,61,89,44,78,40,44,26,33,46,64,29,85,77,50,78,48,37,33,20,36,26,63,67,46,72,66,48,54,52,50,50,52,50,49,44,49,63,40,25,23,95,79,62,46,75,24,78,54,41,50,85,84,56,72,83,49,68,51,26,38,27,28,31,50,36,83,91,77,68,45,47,36,57,24,33,27,67,38,68,37,76,93,78,43,28,31,37,32,33,31,47,61,49,61,44,74,47,78,34,45,45,74,41,28,33,81,51,65,76,70,55,38,72,43,36,62,52,23,26,43,32,30,46,60,81,75,64,81,59,62,79,56,71,86,98,130,83,76,76,69,76,79,75,81,83,64,90,70,49,39,73,87,56,34,34,77,51,89,69,71,61,89,43,78,40,45,25,32,45,65,28,86,76,51,77,48,38,32,19,36,28,62,68,43,72,66,47,53,52,50,51,52,50,48,44,48,61,38,25,23,95,78,62,47,75,26,78,53,41,49,85,83,56,73,84,48,67,50,26,37,27,28,32,49,37,84,91,76,68,46,46,37,58,23,33,27,68,37,68,38,75,92,79,43,28,30,37,32,33,31,45,60,49,61,45,75,47,77,35,46,45,74,43,28,30,81,54,64,77,69,55,38,70,45,37,61,52,23,25,43,33,30,46,60,80,76,65,78,59,63,80,58,69,86,97